Protein AF-A0A431EA91-F1 (afdb_monomer_lite)

Structure (mmCIF, N/CA/C/O backbone):
data_AF-A0A431EA91-F1
#
_entry.id   AF-A0A431EA91-F1
#
loop_
_atom_site.group_PDB
_atom_site.id
_atom_site.type_symbol
_atom_site.label_atom_id
_atom_site.label_alt_id
_atom_site.label_comp_id
_atom_site.label_asym_id
_atom_site.label_entity_id
_atom_site.label_seq_id
_atom_site.pdbx_PDB_ins_code
_atom_site.Cartn_x
_atom_site.Cartn_y
_atom_site.Cartn_z
_atom_site.occupancy
_atom_site.B_iso_or_equiv
_atom_site.auth_seq_id
_atom_site.auth_comp_id
_atom_site.auth_asym_id
_atom_site.auth_atom_id
_atom_site.pdbx_PDB_model_num
ATOM 1 N N . MET A 1 1 ? -5.853 38.788 16.232 1.00 34.47 1 MET A N 1
ATOM 2 C CA . MET A 1 1 ? -6.598 37.551 16.563 1.00 34.47 1 MET A CA 1
ATOM 3 C C . MET A 1 1 ? -7.225 36.983 15.290 1.00 34.47 1 MET A C 1
ATOM 5 O O . MET A 1 1 ? -8.373 37.280 14.998 1.00 34.47 1 MET A O 1
ATOM 9 N N . GLN A 1 2 ? -6.470 36.227 14.485 1.00 29.89 2 GLN A N 1
ATOM 10 C CA . GLN A 1 2 ? -7.055 35.457 13.376 1.00 29.89 2 GLN A CA 1
ATOM 11 C C . GLN A 1 2 ? -7.591 34.135 13.944 1.00 29.89 2 GLN A C 1
ATOM 13 O O . GLN A 1 2 ? -6.918 33.489 14.747 1.00 29.89 2 GLN A O 1
ATOM 18 N N . SER A 1 3 ? -8.847 33.809 13.630 1.00 35.50 3 SER A N 1
ATOM 19 C CA . SER A 1 3 ? -9.628 32.803 14.354 1.00 35.50 3 SER A CA 1
ATOM 20 C C . SER A 1 3 ? -9.043 31.395 14.210 1.00 35.50 3 SER A C 1
ATOM 22 O O . SER A 1 3 ? -8.562 31.004 13.146 1.00 35.50 3 SER A O 1
ATOM 24 N N . LYS A 1 4 ? -9.141 30.593 15.279 1.00 35.84 4 LYS A N 1
ATOM 25 C CA . LYS A 1 4 ? -8.825 29.152 15.283 1.00 35.84 4 LYS A CA 1
ATOM 26 C C . LYS A 1 4 ? -9.475 28.398 14.112 1.00 35.84 4 LYS A C 1
ATOM 28 O O . LYS A 1 4 ? -8.913 27.407 13.678 1.00 35.84 4 LYS A O 1
ATOM 33 N N . ALA A 1 5 ? -10.601 28.884 13.581 1.00 30.56 5 ALA A N 1
ATOM 34 C CA . ALA A 1 5 ? -11.279 28.328 12.411 1.00 30.56 5 ALA A CA 1
ATOM 35 C C . ALA A 1 5 ? -10.537 28.585 11.085 1.00 30.56 5 ALA A C 1
ATOM 37 O O . ALA A 1 5 ? -10.594 27.741 10.197 1.00 30.56 5 ALA A O 1
ATOM 38 N N . LYS A 1 6 ? -9.794 29.695 10.955 1.00 29.52 6 LYS A N 1
ATOM 39 C CA . LYS A 1 6 ? -8.887 29.929 9.818 1.00 29.52 6 LYS A CA 1
ATOM 40 C C . LYS A 1 6 ? -7.657 29.022 9.901 1.00 29.52 6 LYS A C 1
ATOM 42 O O . LYS A 1 6 ? -7.314 28.395 8.913 1.00 29.52 6 LYS A O 1
ATOM 47 N N . LYS A 1 7 ? -7.103 28.840 11.105 1.00 32.97 7 LYS A N 1
ATOM 48 C CA . LYS A 1 7 ? -6.014 27.881 11.367 1.00 32.97 7 LYS A CA 1
ATOM 49 C C . LYS A 1 7 ? -6.458 26.424 11.159 1.00 32.97 7 LYS A C 1
ATOM 51 O O . LYS A 1 7 ? -5.679 25.608 10.693 1.00 32.97 7 LYS A O 1
ATOM 56 N N . LEU A 1 8 ? -7.724 26.102 11.462 1.00 30.52 8 LEU A N 1
ATOM 57 C CA . LEU A 1 8 ? -8.325 24.797 11.162 1.00 30.52 8 LEU A CA 1
ATOM 58 C C . LEU A 1 8 ? -8.616 24.613 9.665 1.00 30.52 8 LEU A C 1
ATOM 60 O O . LEU A 1 8 ? -8.496 23.501 9.177 1.00 30.52 8 LEU A O 1
ATOM 64 N N . ARG A 1 9 ? -8.972 25.680 8.935 1.00 28.25 9 ARG A N 1
ATOM 65 C CA . ARG A 1 9 ? -9.075 25.657 7.466 1.00 28.25 9 ARG A CA 1
ATOM 66 C C . ARG A 1 9 ? -7.707 25.494 6.801 1.00 28.25 9 ARG A C 1
ATOM 68 O O . ARG A 1 9 ? -7.615 24.692 5.888 1.00 28.25 9 ARG A O 1
ATOM 75 N N . GLU A 1 10 ? -6.657 26.128 7.323 1.00 30.25 10 GLU A N 1
ATOM 76 C CA . GLU A 1 10 ? -5.258 25.864 6.941 1.00 30.25 10 GLU A CA 1
ATOM 77 C C . GLU A 1 10 ? -4.858 24.406 7.266 1.00 30.25 10 GLU A C 1
ATOM 79 O O . GLU A 1 10 ? -4.247 23.739 6.442 1.00 30.25 10 GLU A O 1
ATOM 84 N N . LEU A 1 11 ? -5.301 23.841 8.400 1.00 32.91 11 LEU A N 1
ATOM 85 C CA . LEU A 1 11 ? -5.154 22.406 8.730 1.00 32.91 11 LEU A CA 1
ATOM 86 C C . LEU A 1 11 ? -6.006 21.472 7.840 1.00 32.91 11 LEU A C 1
ATOM 88 O O . LEU A 1 11 ? -5.715 20.281 7.744 1.00 32.91 11 LEU A O 1
ATOM 92 N N . CYS A 1 12 ? -7.063 21.979 7.201 1.00 30.39 12 CYS A N 1
ATOM 93 C CA . CYS A 1 12 ? -7.849 21.252 6.200 1.00 30.39 12 CYS A CA 1
ATOM 94 C C . CYS A 1 12 ? -7.259 21.391 4.784 1.00 30.39 12 CYS A C 1
ATOM 96 O O . CYS A 1 12 ? -7.465 20.498 3.964 1.00 30.39 12 CYS A O 1
ATOM 98 N N . GLU A 1 13 ? -6.487 22.450 4.517 1.00 28.39 13 GLU A N 1
ATOM 99 C CA . GLU A 1 13 ? -5.612 22.582 3.344 1.00 28.39 13 GLU A CA 1
ATOM 100 C C . GLU A 1 13 ? -4.331 21.738 3.479 1.00 28.39 13 GLU A C 1
ATOM 102 O O . GLU A 1 13 ? -3.808 21.279 2.471 1.00 28.39 13 GLU A O 1
ATOM 107 N N . GLN A 1 14 ? -3.912 21.375 4.698 1.00 29.25 14 GLN A N 1
ATOM 108 C CA . GLN A 1 14 ? -2.853 20.385 4.999 1.00 29.25 14 GLN A CA 1
ATOM 109 C C . GLN A 1 14 ? -3.233 18.918 4.676 1.00 29.25 14 GLN A C 1
ATOM 111 O O . GLN A 1 14 ? -2.651 17.970 5.197 1.00 29.25 14 GLN A O 1
ATOM 116 N N . ALA A 1 15 ? -4.212 18.717 3.790 1.00 32.91 15 ALA A N 1
ATOM 117 C CA . ALA A 1 15 ? -4.394 17.489 3.009 1.00 32.91 15 ALA A CA 1
ATOM 118 C C . ALA A 1 15 ? -3.899 17.650 1.549 1.00 32.91 15 ALA A C 1
ATOM 120 O O . ALA A 1 15 ? -4.255 16.855 0.662 1.00 32.91 15 ALA A O 1
ATOM 121 N N . LEU A 1 16 ? -3.113 18.701 1.300 1.00 30.09 16 LEU A N 1
ATOM 122 C CA . LEU A 1 16 ? -2.166 18.855 0.205 1.00 30.09 16 LEU A CA 1
ATOM 123 C C . LEU A 1 16 ? -0.771 18.628 0.787 1.00 30.09 16 LEU A C 1
ATOM 125 O O . LEU A 1 16 ? -0.406 19.260 1.774 1.00 30.09 16 LEU A O 1
ATOM 129 N N . ALA A 1 17 ? -0.015 17.727 0.170 1.00 32.75 17 ALA A N 1
ATOM 130 C CA . ALA A 1 17 ? 1.429 17.692 0.316 1.00 32.75 17 ALA A CA 1
ATOM 131 C C . ALA A 1 17 ? 1.968 19.104 0.040 1.00 32.75 17 ALA A C 1
ATOM 133 O O . ALA A 1 17 ? 1.892 19.568 -1.097 1.00 32.75 17 ALA A O 1
ATOM 134 N N . ILE A 1 18 ? 2.424 19.813 1.070 1.00 27.16 18 ILE A N 1
ATOM 135 C CA . ILE A 1 18 ? 3.309 20.967 0.884 1.00 27.16 18 ILE A CA 1
ATOM 136 C C . ILE A 1 18 ? 4.677 20.370 0.514 1.00 27.16 18 ILE A C 1
ATOM 138 O O . ILE A 1 18 ? 4.963 19.250 0.941 1.00 27.16 18 ILE A O 1
ATOM 142 N N . ASP A 1 19 ? 5.489 21.046 -0.304 1.00 32.19 19 ASP A N 1
ATOM 143 C CA . ASP A 1 19 ? 6.868 20.616 -0.599 1.00 32.19 19 ASP A CA 1
ATOM 144 C C . ASP A 1 19 ? 7.570 20.180 0.696 1.00 32.19 19 ASP A C 1
ATOM 146 O O . ASP A 1 19 ? 7.668 20.955 1.653 1.00 32.19 19 ASP A O 1
ATOM 150 N N . GLY A 1 20 ? 7.987 18.909 0.737 1.00 35.94 20 GLY A N 1
ATOM 151 C CA . GLY A 1 20 ? 8.540 18.260 1.929 1.00 35.94 20 GLY A CA 1
ATOM 152 C C . GLY A 1 20 ? 7.571 17.506 2.859 1.00 35.94 20 GLY A C 1
ATOM 153 O O . GLY A 1 20 ? 8.034 17.018 3.882 1.00 35.94 20 GLY A O 1
ATOM 154 N N . ASP A 1 21 ? 6.274 17.365 2.549 1.00 27.84 21 ASP A N 1
ATOM 155 C CA . ASP A 1 21 ? 5.281 16.741 3.454 1.00 27.84 21 ASP A CA 1
ATOM 156 C C . ASP A 1 21 ? 4.366 15.690 2.767 1.00 27.84 21 ASP A C 1
ATOM 158 O O . ASP A 1 21 ? 3.143 15.654 2.920 1.00 27.84 21 ASP A O 1
ATOM 162 N N . CYS A 1 22 ? 4.972 14.760 2.019 1.00 36.91 22 CYS A N 1
ATOM 163 C CA . CYS A 1 22 ? 4.518 13.352 2.002 1.00 36.91 22 CYS A CA 1
ATOM 164 C C . CYS A 1 22 ? 5.557 12.430 2.661 1.00 36.91 22 CYS A C 1
ATOM 166 O O . CYS A 1 22 ? 5.695 11.273 2.265 1.00 36.91 22 CY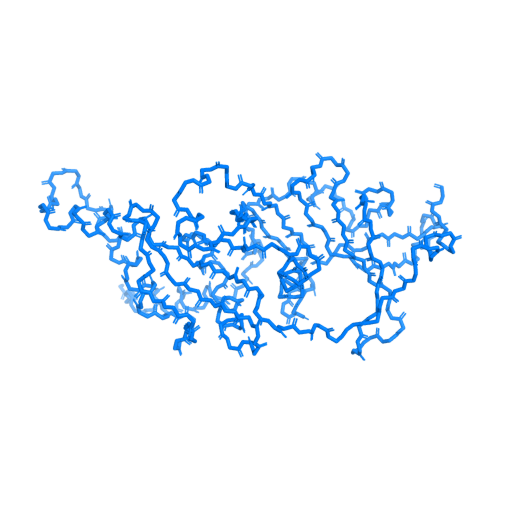S A O 1
ATOM 168 N N . ASP A 1 23 ? 6.285 12.943 3.655 1.00 33.75 23 ASP A N 1
ATOM 169 C CA . ASP A 1 23 ? 7.276 12.194 4.423 1.00 33.75 23 ASP A CA 1
ATOM 170 C C . ASP A 1 23 ? 6.568 11.362 5.505 1.00 33.75 23 ASP A C 1
ATOM 172 O O . ASP A 1 23 ? 6.445 11.768 6.661 1.00 33.75 23 ASP A O 1
ATOM 176 N N . PHE A 1 24 ? 6.118 10.150 5.176 1.00 41.00 24 PHE A N 1
ATOM 177 C CA . PHE A 1 24 ? 5.880 9.153 6.221 1.00 41.00 24 PHE A CA 1
ATOM 178 C C . PHE A 1 24 ? 7.233 8.531 6.564 1.00 41.00 24 PHE A C 1
ATOM 180 O O . PHE A 1 24 ? 7.564 7.466 6.061 1.00 41.00 24 PHE A O 1
ATOM 187 N N . GLY A 1 25 ? 8.035 9.223 7.374 1.00 34.66 25 GLY A N 1
ATOM 188 C CA . GLY A 1 25 ? 9.418 8.835 7.651 1.00 34.66 25 GLY A CA 1
ATOM 189 C C . GLY A 1 25 ? 10.299 8.922 6.399 1.00 34.66 25 GLY A C 1
ATOM 190 O O . GLY A 1 25 ? 9.999 8.356 5.355 1.00 34.66 25 GLY A O 1
ATOM 191 N N . LYS A 1 26 ? 11.436 9.614 6.489 1.00 37.75 26 LYS A N 1
ATOM 192 C CA . LYS A 1 26 ? 12.403 9.603 5.388 1.00 37.75 26 LYS A CA 1
ATOM 193 C C . LYS A 1 26 ? 12.835 8.166 5.130 1.00 37.75 26 LYS A C 1
ATOM 195 O O . LYS A 1 26 ? 13.522 7.573 5.967 1.00 37.75 26 LYS A O 1
ATOM 200 N N . SER A 1 27 ? 12.504 7.626 3.960 1.00 46.28 27 SER A N 1
ATOM 201 C CA . SER A 1 27 ? 13.259 6.500 3.428 1.00 46.28 27 SER A CA 1
ATOM 202 C C . SER A 1 27 ? 14.636 7.061 3.106 1.00 46.28 27 SER A C 1
ATOM 204 O O . SER A 1 27 ? 14.849 7.627 2.042 1.00 46.28 27 SER A O 1
ATOM 206 N N . SER A 1 28 ? 15.574 6.968 4.054 1.00 41.84 28 SER A N 1
ATOM 207 C CA . SER A 1 28 ? 16.912 7.588 3.982 1.00 41.84 28 SER A CA 1
ATOM 208 C C . SER A 1 28 ? 17.692 7.253 2.707 1.00 41.84 28 SER A C 1
ATOM 210 O O . SER A 1 28 ? 18.661 7.925 2.364 1.00 41.84 28 SER A O 1
ATOM 212 N N . TYR A 1 29 ? 17.262 6.218 1.991 1.00 49.19 29 TYR A N 1
ATOM 213 C CA . TYR A 1 29 ? 17.795 5.827 0.706 1.00 49.19 29 TYR A CA 1
ATOM 214 C C . TYR A 1 29 ? 17.214 6.614 -0.485 1.00 49.19 29 TYR A C 1
ATOM 216 O O . TYR A 1 29 ? 17.898 6.762 -1.487 1.00 49.19 29 TYR A O 1
ATOM 224 N N . ILE A 1 30 ? 16.005 7.163 -0.440 1.00 46.91 30 ILE A N 1
ATOM 225 C CA . ILE A 1 30 ? 15.427 7.908 -1.576 1.00 46.91 30 ILE A CA 1
ATOM 226 C C . ILE A 1 30 ? 16.079 9.296 -1.716 1.00 46.91 30 ILE A C 1
ATOM 228 O O . ILE A 1 30 ? 16.228 9.812 -2.817 1.00 46.91 30 ILE A O 1
ATOM 232 N N . THR A 1 31 ? 16.599 9.854 -0.622 1.00 41.25 31 THR A N 1
ATOM 233 C CA . THR A 1 31 ? 17.024 11.259 -0.531 1.00 41.25 31 THR A CA 1
ATOM 234 C C . THR A 1 31 ? 18.445 11.584 -1.025 1.00 41.25 31 THR A C 1
ATOM 236 O O . THR A 1 31 ? 18.882 12.719 -0.858 1.00 41.25 31 THR A O 1
ATOM 239 N N . SER A 1 32 ? 19.220 10.636 -1.572 1.00 39.66 32 SER A N 1
ATOM 240 C CA . SER A 1 32 ? 20.677 10.821 -1.768 1.00 39.66 32 SER A CA 1
ATOM 241 C C . SER A 1 32 ? 21.177 10.942 -3.218 1.00 39.66 32 SER A C 1
ATOM 243 O O . SER A 1 32 ? 22.366 10.741 -3.458 1.00 39.66 32 SER A O 1
ATOM 245 N N . GLY A 1 33 ? 20.328 11.257 -4.198 1.00 47.72 33 GLY A N 1
ATOM 246 C CA . GLY A 1 33 ? 20.755 11.458 -5.590 1.00 47.72 33 GLY A CA 1
ATOM 247 C C . GLY A 1 33 ? 19.593 11.406 -6.577 1.00 47.72 33 GLY A C 1
ATOM 248 O O . GLY A 1 33 ? 18.461 11.189 -6.157 1.00 47.72 33 GLY A O 1
ATOM 249 N N . ILE A 1 34 ? 19.880 11.611 -7.873 1.00 51.50 34 ILE A N 1
ATOM 250 C CA . ILE A 1 34 ? 18.933 11.443 -8.996 1.00 51.50 34 ILE A CA 1
ATOM 251 C C . ILE A 1 34 ? 18.027 10.243 -8.696 1.00 51.50 34 ILE A C 1
ATOM 253 O O . ILE A 1 34 ? 18.553 9.191 -8.327 1.00 51.50 34 ILE A O 1
ATOM 257 N N . ASN A 1 35 ? 16.702 10.390 -8.842 1.00 60.31 35 ASN A N 1
ATOM 258 C CA . ASN A 1 35 ? 15.695 9.394 -8.441 1.00 60.31 35 ASN A CA 1
ATOM 259 C C . ASN A 1 35 ? 15.652 8.143 -9.354 1.00 60.31 35 ASN A C 1
ATOM 261 O O . ASN A 1 35 ? 14.607 7.648 -9.775 1.00 60.31 35 ASN A O 1
ATOM 265 N N . ARG A 1 36 ? 16.845 7.673 -9.718 1.00 64.50 36 ARG A N 1
ATOM 266 C CA . ARG A 1 36 ? 17.199 6.597 -10.627 1.00 64.50 36 ARG A CA 1
ATOM 267 C C . ARG A 1 36 ? 18.105 5.649 -9.876 1.00 64.50 36 ARG A C 1
ATOM 269 O O . ARG A 1 36 ? 19.237 5.984 -9.528 1.00 64.50 36 ARG A O 1
ATOM 276 N N . ARG A 1 37 ? 17.636 4.426 -9.674 1.00 69.44 37 ARG A N 1
ATOM 277 C CA . ARG A 1 37 ? 18.466 3.348 -9.137 1.00 69.44 37 ARG A CA 1
ATOM 278 C C . ARG A 1 37 ? 18.722 2.306 -10.214 1.00 69.44 37 ARG A C 1
ATOM 280 O O . ARG A 1 37 ? 17.953 2.156 -11.161 1.00 69.44 37 ARG A O 1
ATOM 287 N N . GLY A 1 38 ? 19.836 1.585 -10.101 1.00 71.88 38 GLY A N 1
ATOM 288 C CA . GLY A 1 38 ? 20.028 0.383 -10.914 1.00 71.88 38 GLY A CA 1
ATOM 289 C C . GLY A 1 38 ? 18.918 -0.618 -10.595 1.00 71.88 38 GLY A C 1
ATOM 290 O O . GLY A 1 38 ? 18.571 -0.773 -9.424 1.00 71.88 38 GLY A O 1
ATOM 291 N N . VAL A 1 39 ? 18.372 -1.303 -11.599 1.00 79.31 39 VAL A N 1
ATOM 292 C CA . VAL A 1 39 ? 17.303 -2.302 -11.390 1.00 79.31 39 VAL A CA 1
ATOM 293 C C . VAL A 1 39 ? 17.739 -3.383 -10.389 1.00 79.31 39 VAL A C 1
ATOM 295 O O . VAL A 1 39 ? 16.948 -3.807 -9.557 1.00 79.31 39 VAL A O 1
ATOM 298 N N . LEU A 1 40 ? 19.036 -3.715 -10.357 1.00 80.38 40 LEU A N 1
ATOM 299 C CA . LEU A 1 40 ? 19.669 -4.631 -9.392 1.00 80.38 40 LEU A CA 1
ATOM 300 C C . LEU A 1 40 ? 19.564 -4.198 -7.912 1.00 80.38 40 LEU A C 1
ATOM 302 O O . LEU A 1 40 ? 19.889 -4.965 -7.005 1.00 80.38 40 LEU A O 1
ATOM 306 N N . SER A 1 41 ? 19.123 -2.968 -7.640 1.00 77.94 41 SER A N 1
ATOM 307 C CA . SER A 1 41 ? 18.826 -2.509 -6.278 1.00 77.94 41 SER A CA 1
ATOM 308 C C . SER A 1 41 ? 17.462 -2.979 -5.757 1.00 77.94 41 SER A C 1
ATOM 310 O O . SER A 1 41 ? 17.144 -2.740 -4.590 1.00 77.94 41 SER A O 1
ATOM 312 N N . ILE A 1 42 ? 16.679 -3.659 -6.599 1.00 84.31 42 ILE A N 1
ATOM 313 C CA . ILE A 1 42 ? 15.367 -4.218 -6.284 1.00 84.31 42 ILE A CA 1
ATOM 314 C C . ILE A 1 42 ? 15.447 -5.749 -6.408 1.00 84.31 42 ILE A C 1
ATOM 316 O O . ILE A 1 42 ? 15.861 -6.285 -7.434 1.00 84.31 42 ILE A O 1
ATOM 320 N N . LYS A 1 43 ? 15.059 -6.460 -5.349 1.00 87.75 43 LYS A N 1
ATOM 321 C CA . LYS A 1 43 ? 14.926 -7.924 -5.288 1.00 87.75 43 LYS A CA 1
ATOM 322 C C . LYS A 1 43 ? 13.491 -8.351 -5.597 1.00 87.75 43 LYS A C 1
ATOM 324 O O . LYS A 1 43 ? 12.558 -7.577 -5.395 1.00 87.75 43 LYS A O 1
ATOM 329 N N . ASN A 1 44 ? 13.316 -9.614 -5.997 1.00 90.69 44 ASN A N 1
ATOM 330 C CA . ASN A 1 44 ? 12.001 -10.239 -6.228 1.00 90.69 44 ASN A CA 1
ATOM 331 C C . ASN A 1 44 ? 11.093 -9.383 -7.124 1.00 90.69 44 ASN A C 1
ATOM 333 O O . ASN A 1 44 ? 9.913 -9.178 -6.831 1.00 90.69 44 ASN A O 1
ATOM 337 N N . ILE A 1 45 ? 11.692 -8.810 -8.166 1.00 91.44 45 ILE A N 1
ATOM 338 C CA . ILE A 1 45 ? 11.039 -7.837 -9.026 1.00 91.44 45 ILE A CA 1
ATOM 339 C C . ILE A 1 45 ? 9.953 -8.516 -9.862 1.00 91.44 45 ILE A C 1
ATOM 341 O O . ILE A 1 45 ? 10.198 -9.522 -10.522 1.00 91.44 45 ILE A O 1
ATOM 345 N N . LYS A 1 46 ? 8.751 -7.946 -9.839 1.00 94.94 46 LYS A N 1
ATOM 346 C CA . LYS A 1 46 ? 7.655 -8.288 -10.745 1.00 94.94 46 LYS A CA 1
ATOM 347 C C . LYS A 1 46 ? 7.465 -7.136 -11.714 1.00 94.94 46 LYS A C 1
ATOM 349 O O . LYS A 1 46 ? 7.191 -6.017 -11.277 1.00 94.94 46 LYS A O 1
ATOM 354 N N . PHE A 1 47 ? 7.586 -7.413 -13.006 1.00 96.12 47 PHE A N 1
ATOM 355 C CA . PHE A 1 47 ? 7.365 -6.425 -14.056 1.00 96.12 47 PHE A CA 1
ATOM 356 C C . PHE A 1 47 ? 5.929 -6.484 -14.567 1.00 96.12 47 PHE A C 1
ATOM 358 O O . PHE A 1 47 ? 5.331 -7.557 -14.650 1.00 96.12 47 PHE A O 1
ATOM 365 N N . PHE A 1 48 ? 5.367 -5.333 -14.916 1.00 96.31 48 PHE A N 1
ATOM 366 C CA . PHE A 1 48 ? 3.997 -5.245 -15.405 1.00 96.31 48 PHE A CA 1
ATOM 367 C C . PHE A 1 48 ? 3.761 -3.989 -16.245 1.00 96.31 48 PHE A C 1
ATOM 369 O O . PHE A 1 48 ? 4.552 -3.044 -16.225 1.00 96.31 48 PHE A O 1
ATOM 376 N N . LYS A 1 49 ? 2.639 -3.977 -16.961 1.00 94.94 49 LYS A N 1
ATOM 377 C CA . LYS A 1 49 ? 2.120 -2.827 -17.702 1.00 94.94 49 LYS A CA 1
ATOM 378 C C . LYS A 1 49 ? 0.832 -2.313 -17.080 1.00 94.94 49 LYS A C 1
ATOM 380 O O . LYS A 1 49 ? 0.005 -3.081 -16.575 1.00 94.94 49 LYS A O 1
ATOM 385 N N . LEU A 1 50 ? 0.652 -0.996 -17.140 1.00 89.56 50 LEU A N 1
ATOM 386 C CA . LEU A 1 50 ? -0.577 -0.340 -16.712 1.00 89.56 50 LEU A CA 1
ATOM 387 C C . LEU A 1 50 ? -1.512 -0.144 -17.914 1.00 89.56 50 LEU A C 1
ATOM 389 O O . LEU A 1 50 ? -1.062 0.351 -18.940 1.00 89.56 50 LEU A O 1
ATOM 393 N N . PRO A 1 51 ? -2.830 -0.395 -17.795 1.00 87.69 51 PRO A N 1
ATOM 394 C CA . PRO A 1 51 ? -3.764 -0.170 -18.906 1.00 87.69 51 PRO A CA 1
ATOM 395 C C . PRO A 1 51 ? -3.786 1.272 -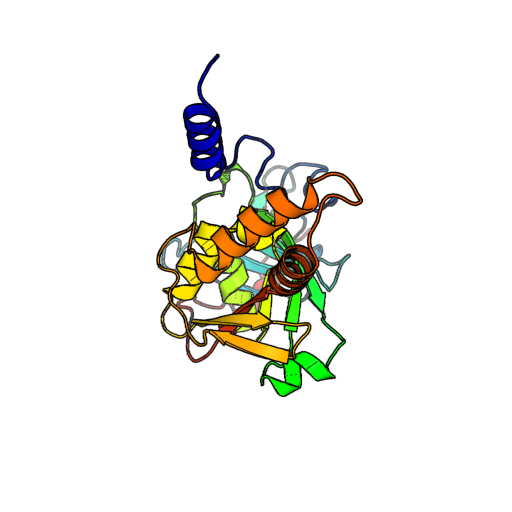19.429 1.00 87.69 51 PRO A C 1
ATOM 397 O O . PRO A 1 51 ? -4.077 1.507 -20.596 1.00 87.69 51 PRO A O 1
ATOM 400 N N . ARG A 1 52 ? -3.498 2.243 -18.553 1.00 85.81 52 ARG A N 1
ATOM 401 C CA . ARG A 1 52 ? -3.433 3.672 -18.897 1.00 85.81 52 ARG A CA 1
ATOM 402 C C . ARG A 1 52 ? -2.121 4.095 -19.565 1.00 85.81 52 ARG A C 1
ATOM 404 O O . ARG A 1 52 ? -2.047 5.214 -20.052 1.00 85.81 52 ARG A O 1
ATOM 411 N N . ASP A 1 53 ? -1.101 3.244 -19.512 1.00 89.44 53 ASP A N 1
ATOM 412 C CA . ASP A 1 53 ? 0.229 3.475 -20.081 1.00 89.44 53 ASP A CA 1
ATOM 413 C C . ASP A 1 53 ? 0.779 2.135 -20.612 1.00 89.44 53 ASP A C 1
ATOM 415 O O . ASP A 1 53 ? 1.579 1.483 -19.933 1.00 89.44 53 ASP A O 1
ATOM 419 N N . PRO A 1 54 ? 0.286 1.667 -21.776 1.00 85.56 54 PRO A N 1
ATOM 420 C CA . PRO A 1 54 ? 0.608 0.342 -22.314 1.00 85.56 54 PRO A CA 1
ATOM 421 C C . PRO A 1 54 ? 2.057 0.219 -22.810 1.00 85.56 54 PRO A C 1
ATOM 423 O O . PRO A 1 54 ? 2.570 -0.897 -22.948 1.00 85.56 54 PRO A O 1
ATOM 426 N N . ASP A 1 55 ? 2.714 1.348 -23.072 1.00 91.19 55 ASP A N 1
ATOM 427 C CA . ASP A 1 55 ? 4.116 1.403 -23.487 1.00 91.19 55 ASP A CA 1
ATOM 428 C C . ASP A 1 55 ? 5.060 1.485 -22.279 1.00 91.19 55 ASP A C 1
ATOM 430 O O . ASP A 1 55 ? 6.207 1.044 -22.351 1.00 91.19 55 ASP A O 1
ATOM 434 N N . GLY A 1 56 ? 4.568 1.988 -21.144 1.00 93.94 56 GLY A N 1
ATOM 435 C CA . GLY A 1 56 ? 5.303 2.015 -19.890 1.00 93.94 56 GLY A CA 1
ATOM 436 C C . GLY A 1 56 ? 5.527 0.627 -19.296 1.00 93.94 56 GLY A C 1
ATOM 437 O O . GLY A 1 56 ? 4.602 -0.171 -19.127 1.00 93.94 56 GLY A O 1
ATOM 438 N N . VAL A 1 57 ? 6.772 0.371 -18.900 1.00 96.56 57 VAL A N 1
ATOM 439 C CA . VAL A 1 57 ? 7.144 -0.801 -18.107 1.00 96.56 57 VAL A CA 1
ATOM 440 C C . VAL A 1 57 ? 7.286 -0.379 -16.655 1.00 96.56 57 VAL A C 1
ATOM 442 O O . VAL A 1 57 ? 8.050 0.526 -16.326 1.00 96.56 57 VAL A O 1
ATOM 445 N N . TYR A 1 58 ? 6.561 -1.059 -15.781 1.00 95.62 58 TYR A N 1
ATOM 446 C CA . TYR A 1 58 ? 6.555 -0.815 -14.348 1.00 95.62 58 TYR A CA 1
ATOM 447 C C . TYR A 1 58 ? 7.080 -2.035 -13.609 1.00 95.62 58 TYR A C 1
ATOM 449 O O . TYR A 1 58 ? 7.103 -3.150 -14.135 1.00 95.62 58 TYR A O 1
ATOM 457 N N . ALA A 1 59 ? 7.514 -1.815 -12.378 1.00 94.81 59 ALA A N 1
ATOM 458 C CA . ALA A 1 59 ? 8.059 -2.849 -11.529 1.00 94.81 59 ALA A CA 1
ATOM 459 C C . ALA A 1 59 ? 7.657 -2.639 -10.073 1.00 94.81 59 ALA A C 1
ATOM 461 O O . ALA A 1 59 ? 7.614 -1.508 -9.593 1.00 94.81 59 ALA A O 1
ATOM 462 N N . ILE A 1 60 ? 7.422 -3.737 -9.360 1.00 94.62 60 ILE A N 1
ATOM 463 C CA . ILE A 1 60 ? 7.361 -3.757 -7.898 1.00 94.62 60 ILE A CA 1
ATOM 464 C C . ILE A 1 60 ? 8.347 -4.791 -7.360 1.00 94.62 60 ILE A C 1
ATOM 466 O O . ILE A 1 60 ? 8.504 -5.857 -7.951 1.00 94.62 60 ILE A O 1
ATOM 470 N N . GLY A 1 61 ? 9.012 -4.505 -6.247 1.00 92.50 61 GLY A N 1
ATOM 471 C CA . GLY A 1 61 ? 9.868 -5.484 -5.581 1.00 92.50 61 GLY A CA 1
ATOM 472 C C . GLY A 1 61 ? 10.408 -4.991 -4.247 1.00 92.50 61 GLY A C 1
ATOM 473 O O . GLY A 1 61 ? 10.118 -3.871 -3.827 1.00 92.50 61 GLY A O 1
ATOM 474 N N . ASN A 1 62 ? 11.191 -5.834 -3.579 1.00 89.31 62 ASN A N 1
ATOM 475 C CA . ASN A 1 62 ? 11.812 -5.507 -2.299 1.00 89.31 62 ASN A CA 1
ATOM 476 C C . ASN A 1 62 ? 13.062 -4.654 -2.507 1.00 89.31 62 ASN A C 1
ATOM 478 O O . ASN A 1 62 ? 13.832 -4.880 -3.440 1.00 89.31 62 ASN A O 1
ATOM 482 N N . TYR A 1 63 ? 13.334 -3.721 -1.607 1.00 82.75 63 TYR A N 1
ATOM 483 C CA . TYR A 1 63 ? 14.601 -3.004 -1.622 1.00 82.75 63 TYR A CA 1
ATOM 484 C C . TYR A 1 63 ? 15.743 -3.932 -1.190 1.00 82.75 63 TYR A C 1
ATOM 486 O O . TYR A 1 63 ? 15.666 -4.585 -0.154 1.00 82.75 63 TYR A O 1
ATOM 494 N N . ASN A 1 64 ? 16.841 -3.988 -1.950 1.00 77.81 64 ASN A N 1
ATOM 495 C CA . ASN A 1 64 ? 17.901 -4.981 -1.724 1.00 77.81 64 ASN A CA 1
ATOM 496 C C . ASN A 1 64 ? 18.559 -4.877 -0.326 1.00 77.81 64 ASN A C 1
ATOM 498 O O . ASN A 1 64 ? 19.025 -5.879 0.218 1.00 77.81 64 ASN A O 1
ATOM 502 N N . TRP A 1 65 ? 18.536 -3.691 0.286 1.00 71.12 65 TRP A N 1
ATOM 503 C CA . TRP A 1 65 ? 19.100 -3.436 1.617 1.00 71.12 65 TRP A CA 1
ATOM 504 C C . TRP A 1 65 ? 18.062 -3.407 2.749 1.00 71.12 65 TRP A C 1
ATOM 506 O O . TRP A 1 65 ? 18.427 -3.157 3.896 1.00 71.12 65 TRP A O 1
ATOM 516 N N . ASN A 1 66 ? 16.781 -3.632 2.446 1.00 74.56 66 ASN A N 1
ATOM 517 C CA . ASN A 1 66 ? 15.718 -3.742 3.440 1.00 74.56 66 ASN A CA 1
ATOM 518 C C . ASN A 1 66 ? 14.583 -4.614 2.887 1.00 74.56 66 ASN A C 1
ATOM 520 O O . ASN A 1 66 ? 13.750 -4.137 2.117 1.00 74.56 66 ASN A O 1
ATOM 524 N N . ASP A 1 67 ? 14.542 -5.881 3.301 1.00 79.50 67 ASP A N 1
ATOM 525 C CA . ASP A 1 67 ? 13.551 -6.844 2.807 1.00 79.50 67 ASP A CA 1
ATOM 526 C C . ASP A 1 67 ? 12.112 -6.492 3.243 1.00 79.50 67 ASP A C 1
ATOM 528 O O . ASP A 1 67 ? 11.152 -6.912 2.597 1.00 79.50 67 ASP A O 1
ATOM 532 N N . ASP A 1 68 ? 11.949 -5.660 4.278 1.00 82.50 68 ASP A N 1
ATOM 533 C CA . ASP A 1 68 ? 10.652 -5.135 4.714 1.00 82.50 68 ASP A CA 1
ATOM 534 C C . ASP A 1 68 ? 10.247 -3.843 3.972 1.00 82.50 68 ASP A C 1
ATOM 536 O O . ASP A 1 68 ? 9.208 -3.253 4.270 1.00 82.50 68 ASP A O 1
ATOM 540 N N . ALA A 1 69 ? 11.039 -3.384 2.998 1.00 83.88 69 ALA A N 1
ATOM 541 C CA . ALA A 1 69 ? 10.706 -2.245 2.153 1.00 83.88 69 ALA A CA 1
ATOM 542 C C . ALA A 1 69 ? 10.366 -2.685 0.727 1.00 83.88 69 ALA A C 1
ATOM 544 O O . ALA A 1 69 ? 11.084 -3.478 0.120 1.00 83.88 69 ALA A O 1
ATOM 545 N N . TYR A 1 70 ? 9.294 -2.120 0.179 1.00 90.00 70 TYR A N 1
ATOM 546 C CA . TYR A 1 70 ? 8.834 -2.345 -1.185 1.00 90.00 70 TYR A CA 1
ATOM 547 C C . TYR A 1 70 ? 8.942 -1.066 -1.993 1.00 90.00 70 TYR A C 1
ATOM 549 O O . TYR A 1 70 ? 8.658 0.016 -1.487 1.00 90.00 70 TYR A O 1
ATOM 557 N N . ILE A 1 71 ? 9.327 -1.210 -3.256 1.00 88.00 71 ILE A N 1
ATOM 558 C CA . ILE A 1 71 ? 9.477 -0.124 -4.215 1.00 88.00 71 ILE A CA 1
ATOM 559 C C . ILE A 1 71 ? 8.602 -0.421 -5.420 1.00 88.00 71 ILE A C 1
ATOM 561 O O . ILE A 1 71 ? 8.699 -1.495 -6.006 1.00 88.00 71 ILE A O 1
ATOM 565 N N . LEU A 1 72 ? 7.798 0.565 -5.795 1.00 91.62 72 LEU A N 1
ATOM 566 C CA . LEU A 1 72 ? 7.131 0.702 -7.075 1.00 91.62 72 LEU A CA 1
ATOM 567 C C . LEU A 1 72 ? 7.957 1.651 -7.949 1.00 91.62 72 LEU A C 1
ATOM 569 O O . LEU A 1 72 ? 8.260 2.778 -7.549 1.00 91.62 72 LEU A O 1
ATOM 573 N N . ALA A 1 73 ? 8.309 1.193 -9.143 1.00 92.38 73 ALA A N 1
ATOM 574 C CA . ALA A 1 73 ? 9.161 1.912 -10.074 1.00 92.38 73 ALA A CA 1
ATOM 575 C C . ALA A 1 73 ? 8.634 1.839 -11.512 1.00 92.38 73 ALA A C 1
ATOM 577 O O . ALA A 1 73 ? 7.895 0.922 -11.873 1.00 92.38 73 ALA A O 1
ATOM 578 N N . ARG A 1 74 ? 9.065 2.789 -12.339 1.00 93.50 74 ARG A N 1
ATOM 579 C CA . ARG A 1 74 ? 9.006 2.728 -13.802 1.00 93.50 74 ARG A CA 1
ATOM 580 C C . ARG A 1 74 ? 10.390 2.381 -14.336 1.00 93.50 74 ARG A C 1
ATOM 582 O O . ARG A 1 74 ? 11.391 2.836 -13.790 1.00 93.50 74 ARG A O 1
ATOM 589 N N . ILE A 1 75 ? 10.465 1.558 -15.369 1.00 93.50 75 ILE A N 1
ATOM 590 C CA . ILE A 1 75 ? 11.727 1.206 -16.016 1.00 93.50 75 ILE A CA 1
ATOM 591 C C . ILE A 1 75 ? 11.935 2.143 -17.197 1.00 93.50 75 ILE A C 1
ATOM 593 O O . ILE A 1 75 ? 11.100 2.200 -18.097 1.00 93.50 75 ILE A O 1
ATOM 597 N N . GLU A 1 76 ? 13.044 2.876 -17.181 1.00 91.81 76 GLU A N 1
ATOM 598 C CA . GLU A 1 76 ? 13.395 3.826 -18.235 1.00 91.81 76 GLU A CA 1
ATOM 599 C C . GLU A 1 76 ? 14.868 3.704 -18.621 1.00 91.81 76 GLU A C 1
ATOM 601 O O . GLU A 1 76 ? 15.739 3.470 -17.779 1.00 91.81 76 GLU A O 1
ATOM 606 N N . TRP A 1 77 ? 15.155 3.918 -19.903 1.00 89.75 77 TRP A N 1
ATOM 607 C CA . TRP A 1 77 ? 16.520 4.016 -20.397 1.00 89.75 77 TRP A CA 1
ATOM 608 C C . TRP A 1 77 ? 17.154 5.339 -19.955 1.00 89.75 77 TRP A C 1
ATOM 610 O O . TRP A 1 77 ? 16.626 6.420 -20.219 1.00 89.75 77 TRP A O 1
ATOM 620 N N . CYS A 1 78 ? 18.313 5.265 -19.302 1.00 86.12 78 CYS A N 1
ATOM 621 C CA . CYS A 1 78 ? 19.096 6.440 -18.941 1.00 86.12 78 CYS A CA 1
ATOM 622 C C . CYS A 1 78 ? 20.212 6.659 -19.967 1.00 86.12 78 CYS A C 1
ATOM 624 O O . CYS A 1 78 ? 21.161 5.877 -20.030 1.00 86.12 78 CYS A O 1
ATOM 626 N N . GLU A 1 79 ? 20.125 7.747 -20.737 1.00 87.50 79 GLU A N 1
ATOM 627 C CA . GLU A 1 79 ? 21.129 8.091 -21.754 1.00 87.50 79 GLU A CA 1
ATOM 628 C C . GLU A 1 79 ? 22.519 8.366 -21.174 1.00 87.50 79 GLU A C 1
ATOM 630 O O . GLU A 1 79 ? 23.519 8.012 -21.796 1.00 87.50 79 GLU A O 1
ATOM 635 N N . GLU A 1 80 ? 22.589 8.965 -19.985 1.00 84.81 80 GLU A N 1
ATOM 636 C CA . GLU A 1 80 ? 23.854 9.278 -19.310 1.00 84.81 80 GLU A CA 1
ATOM 637 C C . GLU A 1 80 ? 24.582 8.005 -18.867 1.00 84.81 80 GLU A C 1
ATOM 639 O O . GLU A 1 80 ? 25.791 7.882 -19.039 1.00 84.81 80 GLU A O 1
ATOM 644 N N . ASP A 1 81 ? 23.833 7.032 -18.343 1.00 81.25 81 ASP A N 1
ATOM 645 C CA . ASP A 1 81 ? 24.397 5.781 -17.835 1.00 81.25 81 ASP A CA 1
ATOM 646 C C . ASP A 1 81 ? 24.465 4.664 -18.886 1.00 81.25 81 ASP A C 1
ATOM 648 O O . ASP A 1 81 ? 25.034 3.608 -18.611 1.00 81.25 81 ASP A O 1
ATOM 652 N N . LYS A 1 82 ? 23.829 4.859 -20.048 1.00 88.69 82 LYS A N 1
ATOM 653 C CA . LYS A 1 82 ? 23.653 3.850 -21.105 1.00 88.69 82 LYS A CA 1
ATOM 654 C C . LYS A 1 82 ? 23.124 2.508 -20.575 1.00 88.69 82 LYS A C 1
ATOM 656 O O . LYS A 1 82 ? 23.590 1.442 -20.980 1.00 88.69 82 LYS A O 1
ATOM 661 N N . ARG A 1 83 ? 22.137 2.562 -19.676 1.00 88.88 83 ARG A N 1
ATOM 662 C CA . ARG A 1 83 ? 21.477 1.385 -19.082 1.00 88.88 83 ARG A CA 1
ATOM 663 C C . ARG A 1 83 ? 20.046 1.673 -18.655 1.00 88.88 83 ARG A C 1
ATOM 665 O O . ARG A 1 83 ? 19.677 2.827 -18.431 1.00 88.88 83 ARG A O 1
ATOM 672 N N . ASP A 1 84 ? 19.277 0.607 -18.472 1.00 90.19 84 ASP A N 1
ATOM 673 C CA . ASP A 1 84 ? 17.938 0.679 -17.896 1.00 90.19 84 ASP A CA 1
ATOM 674 C C . ASP A 1 84 ? 18.010 0.971 -16.391 1.00 90.19 84 ASP A C 1
ATOM 676 O O . ASP A 1 84 ? 18.778 0.369 -15.628 1.00 90.19 84 ASP A O 1
ATOM 680 N N . ARG A 1 85 ? 17.199 1.932 -15.953 1.00 86.75 85 ARG A N 1
ATOM 681 C CA . ARG A 1 85 ? 17.100 2.398 -14.571 1.00 86.75 85 ARG A CA 1
ATOM 682 C C . ARG A 1 85 ? 15.684 2.207 -14.051 1.00 86.75 85 ARG A C 1
ATOM 684 O O . ARG A 1 85 ? 14.709 2.359 -14.778 1.00 86.75 85 ARG A O 1
ATOM 691 N N . ALA A 1 86 ? 15.592 1.918 -12.759 1.00 87.56 86 ALA A N 1
ATOM 692 C CA . ALA A 1 86 ? 14.348 2.005 -12.018 1.00 87.56 86 ALA A CA 1
ATOM 693 C C . ALA A 1 86 ? 14.156 3.460 -11.566 1.00 87.56 86 ALA A C 1
ATOM 695 O O . ALA A 1 86 ? 14.853 3.930 -10.659 1.00 87.56 86 ALA A O 1
ATOM 696 N N . MET A 1 87 ? 13.236 4.156 -12.229 1.00 87.31 87 MET A N 1
ATOM 697 C CA . MET A 1 87 ? 12.669 5.429 -11.795 1.00 87.31 87 MET A CA 1
ATOM 698 C C . MET A 1 87 ? 11.725 5.154 -10.641 1.00 87.31 87 MET A C 1
ATOM 700 O O . MET A 1 87 ? 10.705 4.485 -10.803 1.00 87.31 87 MET A O 1
ATOM 704 N N . TYR A 1 88 ? 12.073 5.629 -9.461 1.00 81.75 88 TYR A N 1
ATOM 705 C CA . TYR A 1 88 ? 11.236 5.436 -8.293 1.00 81.75 88 TYR A CA 1
ATOM 706 C C . TYR A 1 88 ? 9.922 6.223 -8.418 1.00 81.75 88 TYR A C 1
ATOM 708 O O . TYR A 1 88 ? 9.938 7.408 -8.731 1.00 81.75 88 TYR A O 1
ATOM 716 N N . LEU A 1 89 ? 8.794 5.564 -8.139 1.00 86.44 89 LEU A N 1
ATOM 717 C CA . LEU A 1 89 ? 7.471 6.195 -8.112 1.00 86.44 89 LEU A CA 1
ATOM 718 C C . LEU A 1 89 ? 6.932 6.269 -6.682 1.00 86.44 89 LEU A C 1
ATOM 720 O O . LEU A 1 89 ? 6.440 7.306 -6.245 1.00 86.44 89 LEU A O 1
ATOM 724 N N . SER A 1 90 ? 6.996 5.157 -5.944 1.00 84.81 90 SER A N 1
ATOM 725 C CA . SER A 1 90 ? 6.537 5.076 -4.555 1.00 84.81 90 SER A CA 1
ATOM 726 C C . SER A 1 90 ? 7.222 3.933 -3.804 1.00 84.81 90 SER A C 1
ATOM 728 O O . SER A 1 90 ? 7.556 2.914 -4.397 1.00 84.81 90 SER A O 1
ATOM 730 N N . ALA A 1 91 ? 7.438 4.082 -2.502 1.00 83.81 91 ALA A N 1
ATOM 731 C CA . ALA A 1 91 ? 8.002 3.074 -1.611 1.00 83.81 91 ALA A CA 1
ATOM 732 C C . ALA A 1 91 ? 7.168 2.988 -0.360 1.00 83.81 91 ALA A C 1
ATOM 734 O O . ALA A 1 91 ? 6.495 3.935 0.034 1.00 83.81 91 ALA A O 1
ATOM 735 N N . ILE A 1 92 ? 7.280 1.847 0.295 1.00 83.06 92 ILE A N 1
ATOM 736 C CA . ILE A 1 92 ? 6.678 1.600 1.587 1.00 83.06 92 ILE A CA 1
ATOM 737 C C . ILE A 1 92 ? 7.607 0.718 2.400 1.00 83.06 92 ILE A C 1
ATOM 739 O O . ILE A 1 92 ? 8.032 -0.341 1.949 1.00 83.06 92 ILE A O 1
ATOM 743 N N . GLN A 1 93 ? 7.932 1.169 3.602 1.00 82.06 93 GLN A N 1
ATOM 744 C CA . GLN A 1 93 ? 8.565 0.363 4.624 1.00 82.06 93 GLN A CA 1
ATOM 745 C C . GLN A 1 93 ? 7.483 -0.215 5.524 1.00 82.06 93 GLN A C 1
ATOM 747 O O . GLN A 1 93 ? 6.614 0.500 6.027 1.00 82.06 93 GLN A O 1
ATOM 752 N N . LEU A 1 94 ? 7.564 -1.515 5.741 1.00 85.38 94 LEU A N 1
ATOM 753 C CA . LEU A 1 94 ? 6.644 -2.276 6.555 1.00 85.38 94 LEU A CA 1
ATOM 754 C C . LEU A 1 94 ? 7.358 -2.827 7.787 1.00 85.38 94 LEU A C 1
ATOM 756 O O . LEU A 1 94 ? 8.580 -2.870 7.876 1.00 85.38 94 LEU A O 1
ATOM 760 N N . GLU A 1 95 ? 6.569 -3.269 8.750 1.00 85.06 95 GLU A N 1
ATOM 761 C CA . GLU A 1 95 ? 7.026 -4.074 9.868 1.00 85.06 95 GLU A CA 1
ATOM 762 C C . GLU A 1 95 ? 6.026 -5.199 10.087 1.00 85.06 95 GLU A C 1
ATOM 764 O O . GLU A 1 95 ? 4.842 -4.969 10.353 1.00 85.06 95 GLU A O 1
ATOM 769 N N . ALA A 1 96 ? 6.501 -6.437 9.980 1.00 87.62 96 ALA A N 1
ATOM 770 C CA . ALA A 1 96 ? 5.675 -7.600 10.256 1.00 87.62 96 ALA A CA 1
ATOM 771 C C . ALA A 1 96 ? 5.227 -7.592 11.725 1.00 87.62 96 ALA A C 1
ATOM 773 O O . ALA A 1 96 ? 6.050 -7.663 12.643 1.00 87.62 96 ALA A O 1
ATOM 774 N N . ILE A 1 97 ? 3.915 -7.583 11.968 1.00 84.12 97 ILE A N 1
ATOM 775 C CA . ILE A 1 97 ? 3.386 -7.654 13.330 1.00 84.12 97 ILE A CA 1
ATOM 776 C C . ILE A 1 97 ? 3.459 -9.104 13.793 1.00 84.12 97 ILE A C 1
ATOM 778 O O . ILE A 1 97 ? 2.627 -9.947 13.456 1.00 84.12 97 ILE A O 1
ATOM 782 N N . ARG A 1 98 ? 4.493 -9.396 14.585 1.00 68.75 98 ARG A N 1
ATOM 783 C CA . ARG A 1 98 ? 4.758 -10.740 15.116 1.00 68.75 98 ARG A CA 1
ATOM 784 C C . ARG A 1 98 ? 3.920 -11.093 16.341 1.00 68.75 98 ARG A C 1
ATOM 786 O O . ARG A 1 98 ? 3.942 -12.256 16.744 1.00 68.75 98 ARG A O 1
ATOM 793 N N . ASP A 1 99 ? 3.168 -10.144 16.908 1.00 65.62 99 ASP A N 1
ATOM 794 C CA . ASP A 1 99 ? 2.171 -10.426 17.949 1.00 65.62 99 ASP A CA 1
ATOM 795 C C . ASP A 1 99 ? 0.951 -11.130 17.328 1.00 65.62 99 ASP A C 1
ATOM 797 O O . ASP A 1 99 ? -0.133 -10.574 17.132 1.00 65.62 99 ASP A O 1
ATOM 801 N N . LYS A 1 100 ? 1.187 -12.390 16.946 1.00 58.53 100 LYS A N 1
ATOM 802 C CA . LYS A 1 100 ? 0.265 -13.257 16.211 1.00 58.53 100 LYS A CA 1
ATOM 803 C C . LYS A 1 100 ? -1.031 -13.484 16.985 1.00 58.53 100 LYS A C 1
ATOM 805 O O . LYS A 1 100 ? -2.064 -13.726 16.379 1.00 58.53 100 LYS A O 1
ATOM 810 N N . PHE A 1 101 ? -1.030 -13.397 18.313 1.00 62.06 101 PHE A N 1
ATOM 811 C CA . PHE A 1 101 ? -2.181 -13.851 19.092 1.00 62.06 101 PHE A CA 1
ATOM 812 C C . PHE A 1 101 ? -3.402 -12.939 18.969 1.00 62.06 101 PHE A C 1
ATOM 814 O O . PHE A 1 101 ? -4.523 -13.440 18.906 1.00 62.06 101 PHE A O 1
ATOM 821 N N . LYS A 1 102 ? -3.220 -11.619 18.912 1.00 77.62 102 LYS A N 1
ATOM 822 C CA . LYS A 1 102 ? -4.351 -10.678 18.953 1.00 77.62 102 LYS A CA 1
ATOM 823 C C . LYS A 1 102 ? -5.049 -10.534 17.607 1.00 77.62 102 LYS A C 1
ATOM 825 O O . LYS A 1 102 ? -6.260 -10.705 17.511 1.00 77.62 102 LYS A O 1
ATOM 830 N N . LEU A 1 103 ? -4.282 -10.266 16.554 1.00 82.81 103 LEU A N 1
ATOM 831 C CA . LEU A 1 103 ? -4.835 -10.016 15.221 1.00 82.81 103 LEU A CA 1
ATOM 832 C C . LEU A 1 103 ? -5.276 -11.307 14.523 1.00 82.81 103 LEU A C 1
ATOM 834 O O . LEU A 1 103 ? -6.285 -11.301 13.820 1.00 82.81 103 LEU A O 1
ATOM 838 N N . THR A 1 104 ? -4.613 -12.439 14.783 1.00 81.69 104 THR A N 1
ATOM 839 C CA . THR A 1 104 ? -5.071 -13.733 14.253 1.00 81.69 104 THR A CA 1
ATOM 840 C C . THR A 1 104 ? -6.374 -14.198 14.894 1.00 81.69 104 THR A C 1
ATOM 842 O O . THR A 1 104 ? -7.184 -14.805 14.199 1.00 81.69 104 THR A O 1
ATOM 845 N N . ARG A 1 105 ? -6.657 -13.845 16.159 1.00 83.38 105 ARG A N 1
ATOM 846 C CA . ARG A 1 105 ? -7.989 -14.065 16.762 1.00 83.38 105 ARG A CA 1
ATOM 847 C C . ARG A 1 105 ? -9.101 -13.307 16.044 1.00 83.38 105 ARG A C 1
ATOM 849 O O . ARG A 1 105 ? -10.224 -13.790 15.999 1.00 83.38 105 ARG A O 1
ATOM 856 N N . LEU A 1 106 ? -8.780 -12.160 15.450 1.00 86.62 106 LEU A N 1
ATOM 857 C CA . LEU A 1 106 ? -9.706 -11.391 14.619 1.00 86.62 106 LEU A CA 1
ATOM 858 C C . LEU A 1 106 ? -9.787 -11.900 13.168 1.00 86.62 106 LEU A C 1
ATOM 860 O O . LEU A 1 106 ? -10.509 -11.329 12.353 1.00 86.62 106 LEU A O 1
ATOM 864 N N . GLY A 1 107 ? -9.065 -12.972 12.835 1.00 87.62 107 GLY A N 1
ATOM 865 C CA . GLY A 1 107 ? -9.046 -13.566 11.500 1.00 87.62 107 GLY A CA 1
ATOM 866 C C . GLY A 1 107 ? -8.014 -12.961 10.547 1.00 87.62 107 GLY A C 1
ATOM 867 O O . GLY A 1 107 ? -7.964 -13.373 9.390 1.00 87.62 107 GLY A O 1
ATOM 868 N N . TYR A 1 108 ? -7.160 -12.036 11.001 1.00 90.00 108 TYR A N 1
ATOM 869 C CA . TYR A 1 108 ? -6.095 -11.483 10.162 1.00 90.00 108 TYR A CA 1
ATOM 870 C C . TYR A 1 108 ? -4.816 -12.321 10.255 1.00 90.00 108 TYR A C 1
ATOM 872 O O . TYR A 1 108 ? -4.279 -12.592 11.333 1.00 90.00 108 TYR A O 1
ATOM 880 N N . LYS A 1 109 ? -4.301 -12.712 9.090 1.00 88.75 109 LYS A N 1
ATOM 881 C CA . LYS A 1 109 ? -2.985 -13.346 8.908 1.00 88.75 109 LYS A CA 1
ATOM 882 C C . LYS A 1 109 ? -2.076 -12.389 8.131 1.00 88.75 109 LYS A C 1
ATOM 884 O O . LYS A 1 109 ? -2.587 -11.443 7.548 1.00 88.75 109 LYS A O 1
ATOM 889 N N . ASN A 1 110 ? -0.760 -12.607 8.131 1.00 90.75 110 ASN A N 1
ATOM 890 C CA . ASN A 1 110 ? 0.199 -11.803 7.352 1.00 90.75 110 ASN A CA 1
ATOM 891 C C . ASN A 1 110 ? 0.004 -10.283 7.524 1.00 90.75 110 ASN A C 1
ATOM 893 O O . ASN A 1 110 ? -0.140 -9.555 6.543 1.00 90.75 110 ASN A O 1
ATOM 897 N N . VAL A 1 111 ? -0.085 -9.819 8.776 1.00 91.00 111 VAL A N 1
ATOM 898 C CA . VAL A 1 111 ? -0.329 -8.401 9.061 1.00 91.00 111 VAL A CA 1
ATOM 899 C C . VAL A 1 111 ? 0.982 -7.636 9.126 1.00 91.00 111 VAL A C 1
ATOM 901 O O . VAL A 1 111 ? 1.885 -7.999 9.883 1.00 91.00 111 VAL A O 1
ATOM 904 N N . TYR A 1 112 ? 1.039 -6.541 8.383 1.00 90.31 112 TYR A N 1
ATOM 905 C CA . TYR A 1 112 ? 2.161 -5.622 8.357 1.00 90.31 112 TYR A CA 1
ATOM 906 C C . TYR A 1 112 ? 1.694 -4.251 8.816 1.00 90.31 112 TYR A C 1
ATOM 908 O O . TYR A 1 112 ? 0.722 -3.703 8.295 1.00 90.31 112 TYR A O 1
ATOM 916 N N . ARG A 1 113 ? 2.388 -3.699 9.808 1.00 85.69 113 ARG A N 1
ATOM 917 C CA . ARG A 1 113 ? 2.267 -2.290 10.154 1.00 85.69 113 ARG A CA 1
ATOM 918 C C . ARG A 1 113 ? 3.033 -1.503 9.109 1.00 85.69 113 ARG A C 1
ATOM 920 O O . ARG A 1 113 ? 4.155 -1.876 8.774 1.00 85.69 113 ARG A O 1
ATOM 927 N N . VAL A 1 114 ? 2.465 -0.418 8.617 1.00 81.62 114 VAL A N 1
ATOM 928 C CA . VAL A 1 114 ? 3.261 0.512 7.818 1.00 81.62 114 VAL A CA 1
ATOM 929 C C . VAL A 1 114 ? 4.222 1.225 8.773 1.00 81.62 114 VAL A C 1
ATOM 931 O O . VAL A 1 114 ? 3.891 1.472 9.929 1.00 81.62 114 VAL A O 1
ATOM 934 N N . VAL A 1 115 ? 5.447 1.494 8.354 1.00 76.00 115 VAL A N 1
ATOM 935 C CA . VAL A 1 115 ? 6.425 2.279 9.130 1.00 76.00 115 VAL A CA 1
ATOM 936 C C . VAL A 1 115 ? 6.692 3.584 8.406 1.00 76.00 115 VAL A C 1
ATOM 938 O O . VAL A 1 115 ? 6.715 4.643 9.023 1.00 76.00 115 VAL A O 1
ATOM 941 N N . GLY A 1 116 ? 6.806 3.499 7.085 1.00 70.81 116 GLY A N 1
ATOM 942 C CA . GLY A 1 116 ? 6.918 4.649 6.216 1.00 70.81 116 GLY A CA 1
ATOM 943 C C . GLY A 1 116 ? 6.371 4.346 4.836 1.00 70.81 116 GLY A C 1
ATOM 944 O O . GLY A 1 116 ? 6.263 3.192 4.439 1.00 70.81 116 GLY A O 1
ATOM 945 N N . VAL A 1 117 ? 5.993 5.381 4.112 1.00 75.12 117 VAL A N 1
ATOM 946 C CA . VAL A 1 117 ? 5.537 5.336 2.726 1.00 75.12 117 VAL A CA 1
ATOM 947 C C . VAL A 1 117 ? 5.872 6.670 2.088 1.00 75.12 117 VAL A C 1
ATOM 949 O O . VAL A 1 117 ? 5.715 7.720 2.691 1.00 75.12 117 VAL A O 1
ATOM 952 N N . GLU A 1 118 ? 6.337 6.646 0.858 1.00 75.38 118 GLU A N 1
ATOM 953 C CA . GLU A 1 118 ? 6.694 7.856 0.144 1.00 75.38 118 GLU A CA 1
ATOM 954 C C . GLU A 1 118 ? 6.234 7.709 -1.305 1.00 75.38 118 GLU A C 1
ATOM 956 O O . GLU A 1 118 ? 6.107 6.607 -1.841 1.00 75.38 118 GLU A O 1
ATOM 961 N N . THR A 1 119 ? 5.900 8.821 -1.941 1.00 77.50 119 THR A N 1
ATOM 962 C CA . THR A 1 119 ? 5.660 8.907 -3.384 1.00 77.50 119 THR A CA 1
ATOM 963 C C . THR A 1 119 ? 6.501 10.067 -3.875 1.00 77.50 119 THR A C 1
ATOM 965 O O . THR A 1 119 ? 6.472 11.125 -3.235 1.00 77.50 119 THR A O 1
ATOM 968 N N . ASP A 1 120 ? 7.242 9.849 -4.965 1.00 76.12 120 ASP A N 1
ATOM 969 C CA . ASP A 1 120 ? 8.050 10.898 -5.589 1.00 76.12 120 ASP A CA 1
ATOM 970 C C . ASP A 1 120 ? 7.201 12.154 -5.800 1.00 76.12 120 ASP A C 1
ATOM 972 O O . ASP A 1 120 ? 6.030 12.053 -6.171 1.00 76.12 120 ASP A O 1
ATOM 976 N N . GLU A 1 121 ? 7.766 13.330 -5.522 1.00 74.69 121 GLU A N 1
ATOM 977 C CA . GLU A 1 121 ? 6.996 14.576 -5.490 1.00 74.69 121 GLU A CA 1
ATOM 978 C C . GLU A 1 121 ? 6.322 14.877 -6.827 1.00 74.69 121 GLU A C 1
ATOM 980 O O . GLU A 1 121 ? 5.159 15.287 -6.841 1.00 74.69 121 GLU A O 1
ATOM 985 N N . SER A 1 122 ? 7.014 14.594 -7.934 1.00 77.19 122 SER A N 1
ATOM 986 C CA . SER A 1 122 ? 6.497 14.792 -9.288 1.00 77.19 122 SER A CA 1
ATOM 987 C C . SER A 1 122 ? 5.420 13.773 -9.674 1.00 77.19 122 SER A C 1
ATOM 989 O O . SER A 1 122 ? 4.626 14.020 -10.580 1.00 77.19 122 SER A O 1
ATOM 991 N N . GLU A 1 123 ? 5.330 12.669 -8.929 1.00 79.19 123 GLU A N 1
ATOM 992 C CA . GLU A 1 123 ? 4.396 11.567 -9.162 1.00 79.19 123 GLU A CA 1
ATOM 993 C C . GLU A 1 123 ? 3.237 11.513 -8.156 1.00 79.19 123 GLU A C 1
ATOM 995 O O . GLU A 1 123 ? 2.357 10.635 -8.209 1.00 79.19 123 GLU A O 1
ATOM 1000 N N . ARG A 1 124 ? 3.189 12.466 -7.218 1.00 76.75 124 ARG A N 1
ATOM 1001 C CA . ARG A 1 124 ? 2.070 12.608 -6.284 1.00 76.75 124 ARG A CA 1
ATOM 1002 C C . ARG A 1 124 ? 0.772 12.846 -7.060 1.00 76.75 124 ARG A C 1
ATOM 1004 O O . ARG A 1 124 ? 0.739 13.442 -8.125 1.00 76.75 124 ARG A O 1
ATOM 1011 N N . GLN A 1 125 ? -0.339 12.370 -6.497 1.00 76.06 125 GLN A N 1
ATOM 1012 C CA . GLN A 1 125 ? -1.689 12.443 -7.089 1.00 76.06 125 GLN A CA 1
ATOM 1013 C C . GLN A 1 125 ? -1.918 11.587 -8.354 1.00 76.06 125 GLN A C 1
ATOM 1015 O O . GLN A 1 125 ? -3.072 11.334 -8.693 1.00 76.06 125 GLN A O 1
ATOM 1020 N N . ASN A 1 126 ? -0.880 10.986 -8.949 1.00 77.50 126 ASN A N 1
ATOM 1021 C CA . ASN A 1 126 ? -1.022 10.051 -10.078 1.00 77.50 126 ASN A CA 1
ATOM 1022 C C . ASN A 1 126 ? -1.517 8.651 -9.664 1.00 77.50 126 ASN A C 1
ATOM 1024 O O . ASN A 1 126 ? -1.694 7.759 -10.499 1.00 77.50 126 ASN A O 1
ATOM 1028 N N . GLY A 1 127 ? -1.778 8.438 -8.371 1.00 82.75 127 GLY A N 1
ATOM 1029 C CA . GLY A 1 127 ? -2.353 7.204 -7.832 1.00 82.75 127 GLY A CA 1
ATOM 1030 C C . GLY A 1 127 ? -1.346 6.088 -7.543 1.00 82.75 127 GLY A C 1
ATOM 1031 O O . GLY A 1 127 ? -1.774 4.984 -7.216 1.00 82.75 127 GLY A O 1
ATOM 1032 N N . PHE A 1 128 ? -0.037 6.350 -7.614 1.00 85.56 128 PHE A N 1
ATOM 1033 C CA . PHE A 1 128 ? 0.994 5.327 -7.403 1.00 85.56 128 PHE A CA 1
ATOM 1034 C C . PHE A 1 128 ? 1.076 4.804 -5.964 1.00 85.56 128 PHE A C 1
ATOM 1036 O O . PHE A 1 128 ? 1.240 3.604 -5.782 1.00 85.56 128 PHE A O 1
ATOM 1043 N N . GLY A 1 129 ? 0.836 5.636 -4.945 1.00 84.00 129 GLY A N 1
ATOM 1044 C CA . GLY A 1 129 ? 0.715 5.142 -3.566 1.00 84.00 129 GLY A CA 1
ATOM 1045 C C . GLY A 1 129 ? -0.459 4.165 -3.379 1.00 84.00 129 GLY A C 1
ATOM 1046 O O . GLY A 1 129 ? -0.331 3.151 -2.697 1.00 84.00 129 GLY A O 1
ATOM 1047 N N . PHE A 1 130 ? -1.594 4.415 -4.048 1.00 86.56 130 PHE A N 1
ATOM 1048 C CA . PHE A 1 130 ? -2.725 3.477 -4.059 1.00 86.56 130 PHE A CA 1
ATOM 1049 C C . PHE A 1 130 ? -2.391 2.197 -4.824 1.00 86.56 130 PHE A C 1
ATOM 1051 O O . PHE A 1 130 ? -2.704 1.108 -4.348 1.00 86.56 130 PHE A O 1
ATOM 1058 N N . LEU A 1 131 ? -1.718 2.310 -5.972 1.00 90.00 131 LEU A N 1
ATOM 1059 C CA . LEU A 1 131 ? -1.236 1.150 -6.718 1.00 90.00 131 LEU A CA 1
ATOM 1060 C C . LEU A 1 131 ? -0.312 0.283 -5.851 1.00 90.00 131 LEU A C 1
ATOM 1062 O O . LEU A 1 131 ? -0.546 -0.912 -5.727 1.00 90.00 131 LEU A O 1
ATOM 1066 N N . LEU A 1 132 ? 0.669 0.884 -5.176 1.00 90.62 132 LEU A N 1
ATOM 1067 C CA . LEU A 1 132 ? 1.581 0.174 -4.281 1.00 90.62 132 LEU A CA 1
ATOM 1068 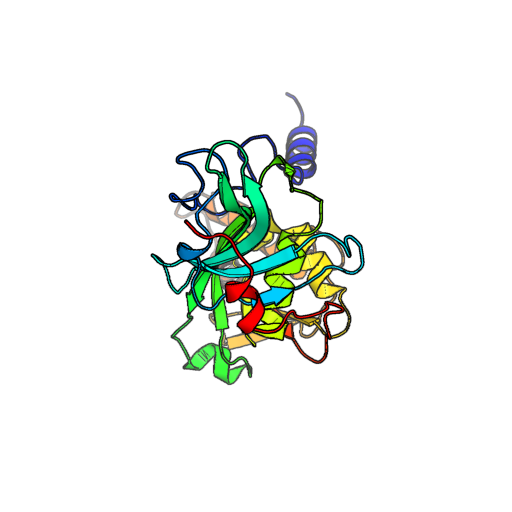C C . LEU A 1 132 ? 0.825 -0.576 -3.173 1.00 90.62 132 LEU A C 1
ATOM 1070 O O . LEU A 1 132 ? 1.011 -1.780 -3.017 1.00 90.62 132 LEU A O 1
ATOM 1074 N N . TYR A 1 133 ? -0.083 0.093 -2.453 1.00 90.50 133 TYR A N 1
ATOM 1075 C CA . TYR A 1 133 ? -0.896 -0.557 -1.415 1.00 90.50 133 TYR A CA 1
ATOM 1076 C C . TYR A 1 133 ? -1.735 -1.707 -1.966 1.00 90.50 133 TYR A C 1
ATOM 1078 O O . TYR A 1 133 ? -1.753 -2.798 -1.401 1.00 90.50 133 TYR A O 1
ATOM 1086 N N . THR A 1 134 ? -2.429 -1.479 -3.078 1.00 90.88 134 THR A N 1
ATOM 1087 C CA . THR A 1 134 ? -3.284 -2.507 -3.674 1.00 90.88 134 THR A CA 1
ATOM 1088 C C . THR A 1 134 ? -2.477 -3.700 -4.171 1.00 90.88 134 THR A C 1
ATOM 1090 O O . THR A 1 134 ? -2.933 -4.829 -4.000 1.00 90.88 134 THR A O 1
ATOM 1093 N N . MET A 1 135 ? -1.262 -3.498 -4.693 1.00 93.56 135 MET A N 1
ATOM 1094 C CA . MET A 1 135 ? -0.359 -4.593 -5.058 1.00 93.56 135 MET A CA 1
ATOM 1095 C C . MET A 1 135 ? 0.094 -5.378 -3.824 1.00 93.56 135 MET A C 1
ATOM 1097 O O . MET A 1 135 ? 0.096 -6.602 -3.860 1.00 93.56 135 MET A O 1
ATOM 1101 N N . LEU A 1 136 ? 0.400 -4.728 -2.698 1.00 94.19 136 LEU A N 1
ATOM 1102 C CA . LEU A 1 136 ? 0.726 -5.450 -1.460 1.00 94.19 136 LEU A CA 1
ATOM 1103 C C . LEU A 1 136 ? -0.440 -6.318 -0.959 1.00 94.19 136 LEU A C 1
ATOM 1105 O O . LEU A 1 136 ? -0.236 -7.464 -0.555 1.00 94.19 136 LEU A O 1
ATOM 1109 N N . LEU A 1 137 ? -1.667 -5.793 -1.025 1.00 94.19 137 LEU A N 1
ATOM 1110 C CA . LEU A 1 137 ? -2.873 -6.523 -0.622 1.00 94.19 137 LEU A CA 1
ATOM 1111 C C . LEU A 1 137 ? -3.180 -7.712 -1.546 1.00 94.19 137 LEU A C 1
ATOM 1113 O O . LEU A 1 137 ? -3.628 -8.760 -1.084 1.00 94.19 137 LEU A O 1
ATOM 1117 N N . THR A 1 138 ? -2.970 -7.550 -2.853 1.00 91.38 138 THR A N 1
ATOM 1118 C CA . THR A 1 138 ? -3.351 -8.542 -3.872 1.00 91.38 138 THR A CA 1
ATOM 1119 C C . THR A 1 138 ? -2.227 -9.529 -4.171 1.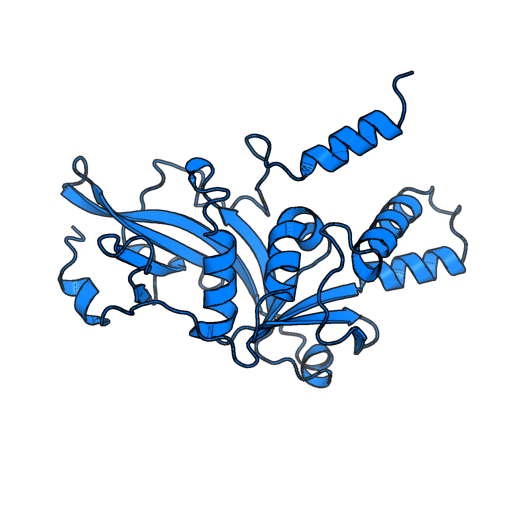00 91.38 138 THR A C 1
ATOM 1121 O O . THR A 1 138 ? -2.394 -10.729 -3.976 1.00 91.38 138 THR A O 1
ATOM 1124 N N . GLU A 1 139 ? -1.068 -9.025 -4.577 1.00 89.25 139 GLU A N 1
ATOM 1125 C CA . GLU A 1 139 ? 0.051 -9.807 -5.108 1.00 89.25 139 GLU A CA 1
ATOM 1126 C C . GLU A 1 139 ? 0.939 -10.423 -4.047 1.00 89.25 139 GLU A C 1
ATOM 1128 O O . GLU A 1 139 ? 1.566 -11.458 -4.281 1.00 89.25 139 GLU A O 1
ATOM 1133 N N . TYR A 1 140 ? 1.028 -9.758 -2.899 1.00 91.69 140 TYR A N 1
ATOM 1134 C CA . TYR A 1 140 ? 1.818 -10.219 -1.765 1.00 91.69 140 TYR A CA 1
ATOM 1135 C C . TYR A 1 140 ? 0.939 -10.803 -0.652 1.00 91.69 140 TYR A C 1
ATOM 1137 O O . TYR A 1 140 ? 1.465 -11.299 0.344 1.00 91.69 140 TYR A O 1
ATOM 1145 N N . GLY A 1 141 ? -0.392 -10.778 -0.815 1.00 92.81 141 GLY A N 1
ATOM 1146 C CA . GLY A 1 141 ? -1.346 -11.353 0.138 1.00 92.81 141 GLY A CA 1
ATOM 1147 C C . GLY A 1 141 ? -1.204 -10.786 1.553 1.00 92.81 141 GLY A C 1
ATOM 1148 O O . GLY A 1 141 ? -1.372 -11.515 2.538 1.00 92.81 141 GLY A O 1
ATOM 1149 N N . MET A 1 142 ? -0.818 -9.513 1.654 1.00 94.44 142 MET A N 1
ATOM 1150 C CA . MET A 1 142 ? -0.598 -8.834 2.925 1.00 94.44 142 MET A CA 1
ATOM 1151 C C . MET A 1 142 ? -1.894 -8.230 3.449 1.00 94.44 142 MET A C 1
ATOM 1153 O O . MET A 1 142 ? -2.753 -7.808 2.682 1.00 94.44 142 MET A O 1
ATOM 1157 N N . ASN A 1 143 ? -1.996 -8.123 4.771 1.00 94.50 143 ASN A N 1
ATOM 1158 C CA . ASN A 1 143 ? -2.974 -7.260 5.419 1.00 94.50 143 ASN A CA 1
ATOM 1159 C C . ASN A 1 143 ? -2.240 -6.044 5.974 1.00 94.50 143 ASN A C 1
ATOM 1161 O O . ASN A 1 143 ? -1.309 -6.192 6.767 1.00 94.50 143 ASN A O 1
ATOM 1165 N N . ILE A 1 144 ? -2.644 -4.848 5.557 1.00 92.06 144 ILE A N 1
ATOM 1166 C CA . ILE A 1 144 ? -1.922 -3.622 5.895 1.00 92.06 144 ILE A CA 1
ATOM 1167 C C . ILE A 1 144 ? -2.637 -2.905 7.034 1.00 92.06 144 ILE A C 1
ATOM 1169 O O . ILE A 1 144 ? -3.806 -2.540 6.909 1.00 92.06 144 ILE A O 1
ATOM 1173 N N . LEU A 1 145 ? -1.922 -2.713 8.140 1.00 88.81 145 LEU A N 1
ATOM 1174 C CA . LEU A 1 145 ? -2.376 -2.007 9.330 1.00 88.81 145 LEU A CA 1
ATOM 1175 C C . LEU A 1 145 ? -1.814 -0.580 9.333 1.00 88.81 145 LEU A C 1
ATOM 1177 O O . LEU A 1 145 ? -0.601 -0.388 9.428 1.00 88.81 145 LEU A O 1
ATOM 1181 N N . GLY A 1 146 ? -2.713 0.399 9.285 1.00 80.88 146 GLY A N 1
ATOM 1182 C CA . GLY A 1 146 ? -2.408 1.813 9.457 1.00 80.88 146 GLY A CA 1
ATOM 1183 C C . GLY A 1 146 ? -2.538 2.250 10.910 1.00 80.88 146 GLY A C 1
ATOM 1184 O O . GLY A 1 146 ? -3.546 1.969 11.572 1.00 80.88 146 GLY A O 1
ATOM 1185 N N . ASP A 1 147 ? -1.537 2.967 11.407 1.00 67.94 147 ASP A N 1
ATOM 1186 C CA . ASP A 1 147 ? -1.639 3.682 12.674 1.00 67.94 147 ASP 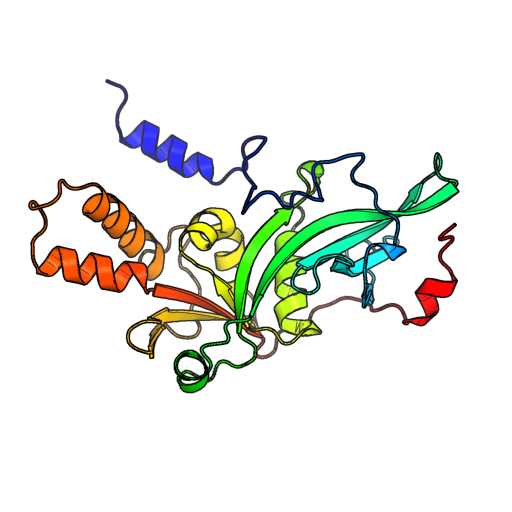A CA 1
ATOM 1187 C C . ASP A 1 147 ? -2.215 5.098 12.534 1.00 67.94 147 ASP A C 1
ATOM 1189 O O . ASP A 1 147 ? -2.733 5.505 11.493 1.00 67.94 147 ASP A O 1
ATOM 1193 N N . PHE A 1 148 ? -2.211 5.829 13.648 1.00 62.19 148 PHE A N 1
ATOM 1194 C CA . PHE A 1 148 ? -2.788 7.161 13.735 1.00 62.19 148 PHE A CA 1
ATOM 1195 C C . PHE A 1 148 ? -2.089 8.183 12.824 1.00 62.19 148 PHE A C 1
ATOM 1197 O O . PHE A 1 148 ? -2.755 8.970 12.139 1.00 62.19 148 PHE A O 1
ATOM 1204 N N . GLU A 1 149 ? -0.759 8.191 12.838 1.00 63.88 149 GLU A N 1
ATOM 1205 C CA . GLU A 1 149 ? 0.039 9.117 12.035 1.00 63.88 149 GLU A CA 1
ATOM 1206 C C . GLU A 1 149 ? -0.170 8.806 10.553 1.00 63.88 149 GLU A C 1
ATOM 1208 O O . GLU A 1 149 ? -0.388 9.707 9.740 1.00 63.88 149 GLU A O 1
ATOM 1213 N N . GLN A 1 150 ? -0.290 7.521 10.229 1.00 62.62 150 GLN A N 1
ATOM 1214 C CA . GLN A 1 150 ? -0.568 7.063 8.875 1.00 62.62 150 GLN A CA 1
ATOM 1215 C C . GLN A 1 150 ? -1.962 7.385 8.390 1.00 62.62 150 GLN A C 1
ATOM 1217 O O . GLN A 1 150 ? -2.108 7.836 7.258 1.00 62.62 150 GLN A O 1
ATOM 1222 N N . TYR A 1 151 ? -2.996 7.196 9.210 1.00 66.25 151 TYR A N 1
ATOM 1223 C CA . TYR A 1 151 ? -4.324 7.645 8.814 1.00 66.25 151 TYR A CA 1
ATOM 1224 C C . TYR A 1 151 ? -4.311 9.149 8.557 1.00 66.25 151 TYR A C 1
ATOM 1226 O O . TYR A 1 151 ? -4.837 9.587 7.542 1.00 66.25 151 TYR A O 1
ATOM 1234 N N . THR A 1 152 ? -3.650 9.928 9.420 1.00 65.38 152 THR A N 1
ATOM 1235 C CA . THR A 1 152 ? -3.571 11.387 9.289 1.00 65.38 152 THR A CA 1
ATOM 1236 C C . THR A 1 152 ? -2.959 11.807 7.951 1.00 65.38 152 THR A C 1
ATOM 1238 O O . THR A 1 152 ? -3.569 12.644 7.284 1.00 65.38 152 THR A O 1
ATOM 1241 N N . GLY A 1 153 ? -1.827 11.215 7.554 1.00 64.38 153 GLY A N 1
ATOM 1242 C CA . GLY A 1 153 ? -1.149 11.520 6.288 1.00 64.38 153 GLY A CA 1
ATOM 1243 C C . GLY A 1 153 ? -1.779 10.866 5.051 1.00 64.38 153 GLY A C 1
ATOM 1244 O O . GLY A 1 153 ? -1.665 11.390 3.948 1.00 64.38 153 GLY A O 1
ATOM 1245 N N . ALA A 1 154 ? -2.482 9.737 5.205 1.00 69.00 154 ALA A N 1
ATOM 1246 C CA . ALA A 1 154 ? -2.965 8.906 4.096 1.00 69.00 154 ALA A CA 1
ATOM 1247 C C . ALA A 1 154 ? -4.501 8.837 3.991 1.00 69.00 154 ALA A C 1
ATOM 1249 O O . ALA A 1 154 ? -5.044 7.883 3.439 1.00 69.00 154 ALA A O 1
ATOM 1250 N N . ARG A 1 155 ? -5.246 9.825 4.499 1.00 76.75 155 ARG A N 1
ATOM 1251 C CA . ARG A 1 155 ? -6.727 9.770 4.552 1.00 76.75 155 ARG A CA 1
ATOM 1252 C C . ARG A 1 155 ? -7.380 9.491 3.204 1.00 76.75 155 ARG A C 1
ATOM 1254 O O . ARG A 1 155 ? -8.299 8.685 3.120 1.00 76.75 155 ARG A O 1
ATOM 1261 N N . LYS A 1 156 ? -6.895 10.146 2.142 1.00 77.88 156 LYS A N 1
ATOM 1262 C CA . LYS A 1 156 ? -7.389 9.946 0.769 1.00 77.88 156 LYS A CA 1
ATOM 1263 C C . LYS A 1 156 ? -7.146 8.513 0.291 1.00 77.88 156 LYS A C 1
ATOM 1265 O O . LYS A 1 156 ? -8.012 7.938 -0.358 1.00 77.88 156 LYS A O 1
ATOM 1270 N N . LEU A 1 157 ? -5.998 7.931 0.645 1.00 83.56 157 LEU A N 1
ATOM 1271 C CA . LEU A 1 157 ? -5.674 6.538 0.349 1.00 83.56 157 LEU A CA 1
ATOM 1272 C C . LEU A 1 157 ? -6.623 5.589 1.091 1.00 83.56 157 LEU A C 1
ATOM 1274 O O . LEU A 1 157 ? -7.231 4.739 0.453 1.00 83.56 157 LEU A O 1
ATOM 1278 N N . TRP A 1 158 ? -6.790 5.758 2.406 1.00 85.12 158 TRP A N 1
ATOM 1279 C CA . TRP A 1 158 ? -7.676 4.914 3.217 1.00 85.12 158 TRP A CA 1
ATOM 1280 C C . TRP A 1 158 ? -9.138 5.014 2.790 1.00 85.12 158 TRP A C 1
ATOM 1282 O O . TRP A 1 158 ? -9.808 3.991 2.681 1.00 85.12 158 TRP A O 1
ATOM 1292 N N . LYS A 1 159 ? -9.616 6.225 2.484 1.00 85.06 159 LYS A N 1
ATOM 1293 C CA . LYS A 1 159 ? -10.954 6.442 1.926 1.00 85.06 159 LYS A CA 1
ATOM 1294 C C . LYS A 1 159 ? -11.115 5.692 0.606 1.00 85.06 159 LYS A C 1
ATOM 1296 O O . LYS A 1 159 ? -12.030 4.886 0.485 1.00 85.06 159 LYS A O 1
ATOM 1301 N N . ARG A 1 160 ? -10.172 5.854 -0.324 1.00 84.75 160 ARG A N 1
ATOM 1302 C CA . ARG A 1 160 ? -10.212 5.151 -1.610 1.00 84.75 160 ARG A CA 1
ATOM 1303 C C . ARG A 1 160 ? -10.160 3.629 -1.454 1.00 84.75 160 ARG A C 1
ATOM 1305 O O . ARG A 1 160 ? -10.889 2.934 -2.148 1.00 84.75 160 ARG A O 1
ATOM 1312 N N . LEU A 1 161 ? -9.324 3.102 -0.553 1.00 89.00 161 LEU A N 1
ATOM 1313 C CA . LEU A 1 161 ? -9.280 1.665 -0.247 1.00 89.00 161 LEU A CA 1
ATOM 1314 C C . LEU A 1 161 ? -10.628 1.169 0.284 1.00 89.00 161 LEU A C 1
ATOM 1316 O O . LEU A 1 161 ? -11.078 0.115 -0.143 1.00 89.00 161 LEU A O 1
ATOM 1320 N N . SER A 1 162 ? -11.274 1.940 1.164 1.00 91.50 162 SER A N 1
ATOM 1321 C CA . SER A 1 162 ? -12.577 1.591 1.741 1.00 91.50 162 SER A CA 1
ATOM 1322 C C . SER A 1 162 ? -13.712 1.551 0.712 1.00 91.50 162 SER A C 1
ATOM 1324 O O . SER A 1 162 ? -14.653 0.799 0.891 1.00 91.50 162 SER A O 1
ATOM 1326 N N . GLU A 1 163 ? -13.599 2.324 -0.373 1.00 89.38 163 GLU A N 1
ATOM 1327 C CA . GLU A 1 163 ? -14.561 2.367 -1.489 1.00 89.38 163 GLU A CA 1
ATOM 1328 C C . GLU A 1 163 ? -14.220 1.382 -2.620 1.00 89.38 163 GLU A C 1
ATOM 1330 O O . GLU A 1 163 ? -14.905 1.339 -3.639 1.00 89.38 163 GLU A O 1
ATOM 1335 N N . THR A 1 164 ? -13.105 0.653 -2.517 1.00 89.38 164 THR A N 1
ATOM 1336 C CA . THR A 1 164 ? -12.664 -0.232 -3.597 1.00 89.38 164 THR A CA 1
ATOM 1337 C C . THR A 1 164 ? -13.297 -1.604 -3.433 1.00 89.38 164 THR A C 1
ATOM 1339 O O . THR A 1 164 ? -12.933 -2.352 -2.527 1.00 89.38 164 THR A O 1
ATOM 1342 N N . ASP A 1 165 ? -14.175 -1.970 -4.367 1.00 91.06 165 ASP A N 1
ATOM 1343 C CA . ASP A 1 165 ? -14.800 -3.293 -4.414 1.00 91.06 165 ASP A CA 1
ATOM 1344 C C . ASP A 1 165 ? -13.775 -4.422 -4.264 1.00 91.06 165 ASP A C 1
ATOM 1346 O O . ASP A 1 165 ? -12.789 -4.507 -4.996 1.00 91.06 165 ASP A O 1
ATOM 1350 N N . GLY A 1 166 ? -14.017 -5.328 -3.319 1.00 91.12 166 GLY A N 1
ATOM 1351 C CA . GLY A 1 166 ? -13.124 -6.453 -3.052 1.00 91.12 166 GLY A CA 1
ATOM 1352 C C . GLY A 1 166 ? -11.914 -6.120 -2.171 1.00 91.12 166 GLY A C 1
ATOM 1353 O O . GLY A 1 166 ? -11.122 -7.023 -1.891 1.00 91.12 166 GLY A O 1
ATOM 1354 N N . ILE A 1 167 ? -11.774 -4.881 -1.694 1.00 93.94 167 ILE A N 1
ATOM 1355 C CA . ILE A 1 167 ? -10.891 -4.511 -0.584 1.00 93.94 167 ILE A CA 1
ATOM 1356 C C . ILE A 1 167 ? -11.764 -4.222 0.634 1.00 93.94 167 ILE A C 1
ATOM 1358 O O . ILE A 1 167 ? -12.632 -3.363 0.602 1.00 93.94 167 ILE A O 1
ATOM 1362 N N . GLN A 1 168 ? -11.515 -4.938 1.726 1.00 95.56 168 GLN A N 1
ATOM 1363 C CA . GLN A 1 168 ? -12.199 -4.711 2.994 1.00 95.56 168 GLN A CA 1
ATOM 1364 C C . GLN A 1 168 ? -11.318 -3.847 3.894 1.00 95.56 168 GLN A C 1
ATOM 1366 O O . GLN A 1 168 ? -10.146 -4.172 4.108 1.00 95.56 168 GLN A O 1
ATOM 1371 N N . VAL A 1 169 ? -11.896 -2.781 4.450 1.00 94.19 169 VAL A N 1
ATOM 1372 C CA . VAL A 1 169 ? -11.282 -1.947 5.490 1.00 94.19 169 VAL A CA 1
ATOM 1373 C C . VAL A 1 169 ? -12.071 -2.106 6.785 1.00 94.19 169 VAL A C 1
ATOM 1375 O O . VAL A 1 169 ? -13.288 -1.947 6.804 1.00 94.19 169 VAL A O 1
ATOM 1378 N N . ASP A 1 170 ? -11.369 -2.410 7.873 1.00 93.75 170 ASP A N 1
ATOM 1379 C CA . ASP A 1 170 ? -11.942 -2.587 9.206 1.00 93.75 170 ASP A CA 1
ATOM 1380 C C . ASP A 1 170 ? -11.311 -1.600 10.197 1.00 93.75 170 ASP A C 1
ATOM 1382 O O . ASP A 1 170 ? -10.127 -1.265 10.089 1.00 93.75 170 ASP A O 1
ATOM 1386 N N . ILE A 1 171 ? -12.077 -1.178 11.206 1.00 90.56 171 ILE A N 1
ATOM 1387 C CA . ILE A 1 171 ? -11.555 -0.477 12.386 1.00 90.56 171 ILE A CA 1
ATOM 1388 C C . ILE A 1 171 ? -11.443 -1.492 13.516 1.00 90.56 171 ILE A C 1
ATOM 1390 O O . ILE A 1 171 ? -12.441 -2.050 13.974 1.00 90.56 171 ILE A O 1
ATOM 1394 N N . VAL A 1 172 ? -10.224 -1.704 14.001 1.00 88.88 172 VAL A N 1
ATOM 1395 C CA . VAL A 1 172 ? -9.923 -2.671 15.060 1.00 88.88 172 VAL A CA 1
ATOM 1396 C C . VAL A 1 172 ? -9.355 -1.984 16.286 1.00 88.88 172 VAL A C 1
ATOM 1398 O O . VAL A 1 172 ? -8.577 -1.037 16.183 1.00 88.88 172 VAL A O 1
ATOM 1401 N N . ASN A 1 173 ? -9.692 -2.498 17.462 1.00 86.38 173 ASN A N 1
ATOM 1402 C CA . ASN A 1 173 ? -9.058 -2.119 18.710 1.00 86.38 173 ASN A CA 1
ATOM 1403 C C . ASN A 1 173 ? -8.041 -3.192 19.108 1.00 86.38 173 ASN A C 1
ATOM 1405 O O . ASN A 1 173 ? -8.388 -4.300 19.525 1.00 86.38 173 ASN A O 1
ATOM 1409 N N . ILE A 1 174 ? -6.756 -2.856 18.994 1.00 82.50 174 ILE A N 1
ATOM 1410 C CA . ILE A 1 174 ? -5.667 -3.807 19.253 1.00 82.50 174 ILE A CA 1
ATOM 1411 C C . ILE A 1 174 ? -5.552 -4.159 20.742 1.00 82.50 174 ILE A C 1
ATOM 1413 O O . ILE A 1 174 ? -5.109 -5.255 21.090 1.00 82.50 174 ILE A O 1
ATOM 1417 N N . ALA A 1 175 ? -5.956 -3.271 21.653 1.00 81.31 175 ALA A N 1
ATOM 1418 C CA . ALA A 1 175 ? -5.879 -3.568 23.081 1.00 81.31 175 ALA A CA 1
ATOM 1419 C C . ALA A 1 175 ? -6.928 -4.596 23.507 1.00 81.31 175 ALA A C 1
ATOM 1421 O O . ALA A 1 175 ? -6.574 -5.554 24.195 1.00 81.31 175 ALA A O 1
ATOM 1422 N N . SER A 1 176 ? -8.183 -4.411 23.091 1.00 81.31 176 SER A N 1
ATOM 1423 C CA . SER A 1 176 ? -9.295 -5.315 23.416 1.00 81.31 176 SER A CA 1
ATOM 1424 C C . SER A 1 176 ? -9.407 -6.518 22.484 1.00 81.31 176 SER A C 1
ATOM 1426 O O . SER A 1 176 ? -10.135 -7.448 22.811 1.00 81.31 176 SER A O 1
ATOM 1428 N N . CYS A 1 177 ? -8.669 -6.543 21.369 1.00 83.94 177 CYS A N 1
ATOM 1429 C CA . CYS A 1 177 ? -8.794 -7.576 20.335 1.00 83.94 177 CYS A CA 1
ATOM 1430 C C . CYS A 1 177 ? -10.230 -7.669 19.797 1.00 83.94 177 CYS A C 1
ATOM 1432 O O . CYS A 1 177 ? -10.783 -8.762 19.699 1.00 83.94 177 CYS A O 1
ATOM 1434 N N . SER A 1 178 ? -10.828 -6.522 19.472 1.00 88.25 178 SER A N 1
ATOM 1435 C CA . SER A 1 178 ? -12.174 -6.408 18.900 1.00 88.25 178 SER A CA 1
ATOM 1436 C C . SER A 1 178 ? -12.128 -5.707 17.546 1.00 88.25 178 SER A C 1
ATOM 1438 O O . SER A 1 178 ? -11.269 -4.857 17.297 1.00 88.25 178 SER A O 1
ATOM 1440 N N . LYS A 1 179 ? -13.066 -6.065 16.668 1.00 90.88 179 LYS A N 1
ATOM 1441 C CA . LYS A 1 179 ? -13.399 -5.263 15.494 1.00 90.88 179 LYS A CA 1
ATOM 1442 C C . LYS A 1 179 ? -14.528 -4.329 15.904 1.00 90.88 179 LYS A C 1
ATOM 1444 O O . LYS A 1 179 ? -15.602 -4.790 16.270 1.00 90.88 179 LYS A O 1
ATOM 1449 N N . GLU A 1 180 ? -14.247 -3.037 15.911 1.00 89.94 180 GLU A N 1
ATOM 1450 C CA . GLU A 1 180 ? -15.237 -2.019 16.264 1.00 89.94 180 GLU A CA 1
ATOM 1451 C C . GLU A 1 180 ? -16.180 -1.774 15.087 1.00 89.94 180 GLU A C 1
ATOM 1453 O O . GLU A 1 180 ? -17.379 -1.593 15.273 1.00 89.94 180 GLU A O 1
ATOM 1458 N N . PHE A 1 181 ? -15.634 -1.814 13.868 1.00 90.56 181 PHE A N 1
ATOM 1459 C CA . PHE A 1 181 ? -16.402 -1.702 12.638 1.00 90.56 181 PHE A CA 1
ATOM 1460 C C . PHE A 1 181 ? -15.800 -2.603 11.559 1.00 90.56 181 PHE A C 1
ATOM 1462 O O . PHE A 1 181 ? -14.590 -2.562 11.327 1.00 90.56 181 PHE A O 1
ATOM 1469 N N . GLU A 1 182 ? -16.641 -3.401 10.904 1.00 93.50 182 GLU A N 1
ATOM 1470 C CA . GLU A 1 182 ? -16.235 -4.326 9.843 1.00 93.50 182 GLU A CA 1
ATOM 1471 C C . GLU A 1 182 ? -16.710 -3.845 8.476 1.00 93.50 182 GLU A C 1
ATOM 1473 O O . GLU A 1 182 ? -17.843 -3.387 8.350 1.00 93.50 182 GLU A O 1
ATOM 1478 N N . ASN A 1 183 ? -15.857 -4.011 7.468 1.00 94.12 183 ASN A N 1
ATOM 1479 C CA . ASN A 1 183 ? -16.111 -3.727 6.063 1.00 94.12 183 ASN A CA 1
ATOM 1480 C C . ASN A 1 183 ? -16.787 -2.378 5.849 1.00 94.12 183 ASN A C 1
ATOM 1482 O O . ASN A 1 183 ? -17.904 -2.286 5.340 1.00 94.12 183 ASN A O 1
ATOM 1486 N N . ILE A 1 184 ? -16.102 -1.338 6.308 1.00 91.62 184 ILE A N 1
ATOM 1487 C CA . ILE A 1 184 ? -16.621 0.013 6.234 1.00 91.62 184 ILE A CA 1
ATOM 1488 C C . ILE A 1 184 ? -16.193 0.688 4.946 1.00 91.62 184 ILE A C 1
ATOM 1490 O O . ILE A 1 184 ? -15.044 0.578 4.528 1.00 91.62 184 ILE A O 1
ATOM 1494 N N . GLU A 1 185 ? -17.098 1.499 4.420 1.00 91.50 185 GLU A N 1
ATOM 1495 C CA . GLU A 1 185 ? -16.761 2.665 3.620 1.00 91.50 185 GLU A CA 1
ATOM 1496 C C . GLU A 1 185 ? -16.628 3.857 4.573 1.00 91.50 185 GLU A C 1
ATOM 1498 O O . GLU A 1 185 ? -17.483 4.072 5.438 1.00 91.50 185 GLU A O 1
ATOM 1503 N N . LEU A 1 186 ? -15.535 4.615 4.475 1.00 85.19 186 LEU A N 1
ATOM 1504 C CA . LEU A 1 186 ? -15.356 5.831 5.276 1.00 85.19 186 LEU A CA 1
ATOM 1505 C C . LEU A 1 186 ? -16.277 6.937 4.743 1.00 85.19 186 LEU A C 1
ATOM 1507 O O . LEU A 1 186 ? -16.295 7.165 3.548 1.00 85.19 186 LEU A O 1
ATOM 1511 N N . ASP A 1 187 ? -16.994 7.692 5.568 1.00 84.31 187 ASP A N 1
ATOM 1512 C CA . ASP A 1 187 ? -17.941 8.712 5.072 1.00 84.31 187 ASP A CA 1
ATOM 1513 C C . ASP A 1 187 ? -17.214 9.904 4.434 1.00 84.31 187 ASP A C 1
ATOM 1515 O O . ASP A 1 187 ? -17.708 10.583 3.534 1.00 84.31 187 ASP A O 1
ATOM 1519 N N . SER A 1 188 ? -16.004 10.182 4.915 1.00 81.81 188 SER A N 1
ATOM 1520 C CA . SER A 1 188 ? -15.139 11.235 4.399 1.00 81.81 188 SER A CA 1
ATOM 1521 C C . SER A 1 188 ? -13.683 10.955 4.757 1.00 81.81 188 SER A C 1
ATOM 1523 O O . SER A 1 188 ? -13.380 10.090 5.577 1.00 81.81 188 SER A O 1
ATOM 1525 N N . ILE A 1 189 ? -12.765 11.761 4.220 1.00 75.62 189 ILE A N 1
ATOM 1526 C CA . ILE A 1 189 ? -11.365 11.761 4.671 1.00 75.62 189 ILE A CA 1
ATOM 1527 C C . ILE A 1 189 ? -11.232 12.053 6.179 1.00 75.62 189 ILE A C 1
ATOM 1529 O O . ILE A 1 189 ? -10.228 11.707 6.784 1.00 75.62 189 ILE A O 1
ATOM 1533 N N . SER A 1 190 ? -12.238 12.670 6.800 1.00 76.19 190 SER A N 1
ATOM 1534 C CA . SER A 1 190 ? -12.275 13.017 8.224 1.00 76.19 190 SER A CA 1
ATOM 1535 C C . SER A 1 190 ? -13.363 12.233 8.964 1.00 76.19 190 SER A C 1
ATOM 1537 O O . SER A 1 190 ? -14.010 12.779 9.856 1.00 76.19 190 SER A O 1
ATOM 1539 N N . ASP A 1 191 ? -13.579 10.969 8.578 1.00 79.06 191 ASP A N 1
ATOM 1540 C CA . ASP A 1 191 ? -14.579 10.076 9.173 1.00 79.06 191 ASP A CA 1
ATOM 1541 C C . ASP A 1 191 ? -14.545 10.101 10.705 1.00 79.06 191 ASP A C 1
ATOM 1543 O O . ASP A 1 191 ? -13.492 9.918 11.319 1.00 79.06 191 ASP A O 1
ATOM 1547 N N . SER A 1 192 ? -15.698 10.327 11.330 1.00 74.94 192 SER A N 1
ATOM 1548 C CA . SER A 1 192 ? -15.809 10.561 12.768 1.00 74.94 192 SER A CA 1
ATOM 1549 C C . SER A 1 192 ? -15.409 9.359 13.623 1.00 74.94 192 SER A C 1
ATOM 1551 O O . SER A 1 192 ? -14.870 9.558 14.715 1.00 74.94 192 SER A O 1
ATOM 1553 N N . ARG A 1 193 ? -15.598 8.131 13.123 1.00 77.69 193 ARG A N 1
ATOM 1554 C CA . ARG A 1 193 ? -15.271 6.883 13.837 1.00 77.69 193 ARG A CA 1
ATOM 1555 C C . ARG A 1 193 ? -13.775 6.783 14.124 1.00 77.69 193 ARG A C 1
ATOM 1557 O O . ARG A 1 193 ? -13.364 6.264 15.162 1.00 77.69 193 ARG A O 1
ATOM 1564 N N . VAL A 1 194 ? -12.965 7.343 13.227 1.00 74.12 194 VAL A N 1
ATOM 1565 C CA . VAL A 1 194 ? -11.502 7.335 13.298 1.00 74.12 194 VAL A CA 1
ATOM 1566 C C . VAL A 1 194 ? -10.977 8.708 13.732 1.00 74.12 194 VAL A C 1
ATOM 1568 O O . VAL A 1 194 ? -10.272 8.814 14.731 1.00 74.12 194 VAL A O 1
ATOM 1571 N N . TRP A 1 195 ? -11.369 9.780 13.042 1.00 69.50 195 TRP A N 1
ATOM 1572 C CA . TRP A 1 195 ? -10.793 11.121 13.171 1.00 69.50 195 TRP A CA 1
ATOM 1573 C C . TRP A 1 195 ? -11.230 11.887 14.427 1.00 69.50 195 TRP A C 1
ATOM 1575 O O . TRP A 1 195 ? -10.399 12.533 15.065 1.00 69.50 195 TRP A O 1
ATOM 1585 N N . LEU A 1 196 ? -12.504 11.826 14.838 1.00 64.00 196 LEU A N 1
ATOM 1586 C CA . LEU A 1 196 ? -12.938 12.541 16.052 1.00 64.00 196 LEU A CA 1
ATOM 1587 C C . LEU A 1 196 ? -12.362 11.897 17.315 1.00 64.00 196 LEU A C 1
ATOM 1589 O O . LEU A 1 196 ? -11.898 12.607 18.209 1.00 64.00 196 LEU A O 1
ATOM 1593 N N . SER A 1 197 ? -12.303 10.564 17.350 1.00 64.44 197 SER A N 1
ATOM 1594 C CA . SER A 1 197 ? -11.586 9.800 18.380 1.00 64.44 197 SER A CA 1
ATOM 1595 C C . SER A 1 197 ? -10.126 10.262 18.506 1.00 64.44 197 SER A C 1
ATOM 1597 O O . SER A 1 197 ? -9.581 10.359 19.606 1.00 64.44 197 SER A O 1
ATOM 1599 N N . GLN A 1 198 ? -9.504 10.627 17.385 1.00 64.62 198 GLN A N 1
ATOM 1600 C CA . GLN A 1 198 ? -8.114 11.067 17.308 1.00 64.62 198 GLN A CA 1
ATOM 1601 C C . GLN A 1 198 ? -7.889 12.537 17.688 1.00 64.62 198 GLN A C 1
ATOM 1603 O O . GLN A 1 198 ? -6.927 12.848 18.394 1.00 64.62 198 GLN A O 1
ATOM 1608 N N . LEU A 1 199 ? -8.766 13.451 17.262 1.00 64.19 199 LEU A N 1
ATOM 1609 C CA . LEU A 1 199 ? -8.727 14.848 17.711 1.00 64.19 199 LEU A CA 1
ATOM 1610 C C . LEU A 1 199 ? -8.896 14.925 19.229 1.00 64.19 199 LEU A C 1
ATOM 1612 O O . LEU A 1 199 ? -8.105 15.573 19.914 1.00 64.19 199 LEU A O 1
ATOM 1616 N N . ARG A 1 200 ? -9.856 14.163 19.761 1.00 64.38 200 ARG A N 1
ATOM 1617 C CA . ARG A 1 200 ? -10.094 14.065 21.200 1.00 64.38 200 ARG A CA 1
ATOM 1618 C C . ARG A 1 200 ? -8.889 13.479 21.935 1.00 64.38 200 ARG A C 1
ATOM 1620 O O . ARG A 1 200 ? -8.520 13.993 22.986 1.00 64.38 200 ARG A O 1
ATOM 1627 N N . TYR A 1 201 ? -8.216 12.474 21.367 1.00 66.38 201 TYR A N 1
ATOM 1628 C CA . TYR A 1 201 ? -6.946 11.974 21.903 1.00 66.38 201 TYR A CA 1
ATOM 1629 C C . TYR A 1 201 ? -5.883 13.077 21.996 1.00 66.38 201 TYR A C 1
ATOM 1631 O O . TYR A 1 201 ? -5.302 13.252 23.064 1.00 66.38 201 TYR A O 1
ATOM 1639 N N . LYS A 1 202 ? -5.641 13.843 20.922 1.00 65.81 202 LYS A N 1
ATOM 1640 C CA . LYS A 1 202 ? -4.645 14.933 20.921 1.00 65.81 202 LYS A CA 1
ATOM 1641 C C . LYS A 1 202 ? -4.972 16.007 21.959 1.00 65.81 202 LYS A C 1
ATOM 1643 O O . LYS A 1 202 ? -4.097 16.381 22.741 1.00 65.81 202 LYS A O 1
ATOM 1648 N N . ASP A 1 203 ? -6.224 16.452 22.011 1.00 66.81 203 ASP A N 1
ATOM 1649 C CA . ASP A 1 203 ? -6.681 17.465 22.966 1.00 66.81 203 ASP A CA 1
ATOM 1650 C C . ASP A 1 203 ? -6.507 16.995 24.413 1.00 66.81 203 ASP A C 1
ATOM 1652 O O . ASP A 1 203 ? -5.967 17.715 25.256 1.00 66.81 203 ASP A O 1
ATOM 1656 N N . LEU A 1 204 ? -6.903 15.754 24.700 1.00 66.50 204 LEU A N 1
ATOM 1657 C CA . LEU A 1 204 ? -6.742 15.161 26.020 1.00 66.50 204 LEU A CA 1
ATOM 1658 C C . LEU A 1 204 ? -5.276 14.879 26.357 1.00 66.50 204 LEU A C 1
ATOM 1660 O O . LEU A 1 204 ? -4.896 14.962 27.527 1.00 66.50 204 LEU A O 1
ATOM 1664 N N . ASN A 1 205 ? -4.425 14.557 25.379 1.00 67.25 205 ASN A N 1
ATOM 1665 C CA . ASN A 1 205 ? -3.013 14.292 25.636 1.00 67.25 205 ASN A CA 1
ATOM 1666 C C . ASN A 1 205 ? -2.246 15.576 25.994 1.00 67.25 205 ASN A C 1
ATOM 1668 O O . ASN A 1 205 ? -1.422 15.545 26.908 1.00 67.25 205 ASN A O 1
ATOM 1672 N N . ASN A 1 206 ? -2.626 16.703 25.385 1.00 75.00 206 ASN A N 1
ATOM 1673 C CA . ASN A 1 206 ? -2.057 18.032 25.629 1.00 75.00 206 ASN A CA 1
ATOM 1674 C C . ASN A 1 206 ? -2.505 18.690 26.949 1.00 75.00 206 ASN A C 1
ATOM 1676 O O . ASN A 1 206 ? -1.949 19.718 27.337 1.00 75.00 206 ASN A O 1
ATOM 1680 N N . LYS A 1 207 ? -3.486 18.122 27.667 1.00 73.19 207 LYS A N 1
ATOM 1681 C CA . LYS A 1 207 ? -3.855 18.610 29.006 1.00 73.19 207 LYS A CA 1
ATOM 1682 C C . LYS A 1 207 ? -2.711 18.395 30.017 1.00 73.19 207 LYS A C 1
ATOM 1684 O O . LYS A 1 207 ? -2.069 17.339 29.976 1.00 73.19 207 LYS A O 1
ATOM 1689 N N . PRO A 1 208 ? -2.500 19.327 30.971 1.00 74.75 208 PRO A N 1
ATOM 1690 C CA . PRO A 1 208 ? -1.499 19.186 32.028 1.00 74.75 208 PRO A CA 1
ATOM 1691 C C . PRO A 1 208 ? -1.619 17.853 32.780 1.00 74.75 208 PRO A C 1
ATOM 1693 O O . PRO A 1 208 ? -2.724 17.355 33.024 1.00 74.75 208 PRO A O 1
ATOM 1696 N N . LYS A 1 209 ? -0.480 17.269 33.178 1.00 59.12 209 LYS A N 1
ATOM 1697 C CA . LYS A 1 209 ? -0.464 16.071 34.035 1.00 59.12 209 LYS A CA 1
ATOM 1698 C C . LYS A 1 209 ? -1.228 16.373 35.335 1.00 59.12 209 LYS A C 1
ATOM 1700 O O . LYS A 1 209 ? -0.925 17.351 36.004 1.00 59.12 209 LYS A O 1
ATOM 1705 N N . GLY A 1 210 ? -2.225 15.545 35.662 1.00 64.12 210 GLY A N 1
ATOM 1706 C CA . GLY A 1 210 ? -3.107 15.723 36.827 1.00 64.12 210 GLY A CA 1
ATOM 1707 C C . GLY A 1 210 ? -4.460 16.391 36.537 1.00 64.12 210 GLY A C 1
ATOM 1708 O O . GLY A 1 210 ? -5.347 16.319 37.377 1.00 64.12 210 GLY A O 1
ATOM 1709 N N . ALA A 1 211 ? -4.663 16.963 35.343 1.00 66.25 211 ALA A N 1
ATOM 1710 C CA . ALA A 1 211 ? -5.914 17.629 34.949 1.00 66.25 211 ALA A CA 1
ATOM 1711 C C . ALA A 1 211 ? -6.878 16.736 34.136 1.00 66.25 211 ALA A C 1
ATOM 1713 O O . ALA A 1 211 ? -7.804 17.242 33.503 1.00 66.25 211 ALA A O 1
ATOM 1714 N N . LYS A 1 212 ? -6.631 15.419 34.093 1.00 78.00 212 LYS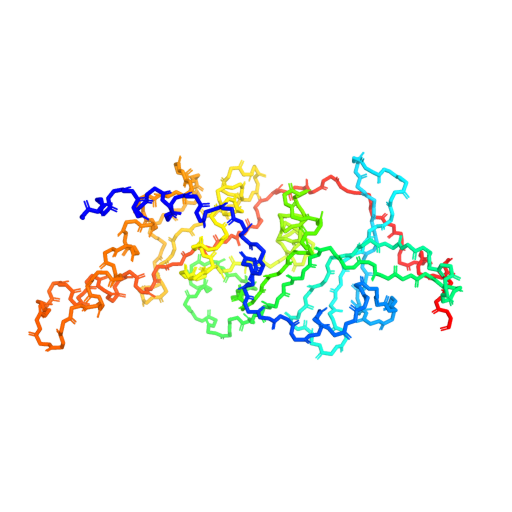 A N 1
ATOM 1715 C CA . LYS A 1 212 ? -7.410 14.450 33.306 1.00 78.00 212 LYS A CA 1
ATOM 1716 C C . LYS A 1 212 ? -8.237 13.585 34.253 1.00 78.00 212 LYS A C 1
ATOM 1718 O O . LYS A 1 212 ? -7.681 12.962 35.157 1.00 78.00 212 LYS A O 1
ATOM 1723 N N . SER A 1 213 ? -9.545 13.538 34.038 1.00 81.00 213 SER A N 1
ATOM 1724 C CA . SER A 1 213 ? -10.455 12.624 34.735 1.00 81.00 213 SER A CA 1
ATOM 1725 C C . SER A 1 213 ? -10.151 11.157 34.396 1.00 81.00 213 SER A C 1
ATOM 1727 O O . SER A 1 213 ? -9.453 10.845 33.424 1.00 81.00 213 SER A O 1
ATOM 1729 N N . LYS A 1 214 ? -10.684 10.223 35.194 1.00 79.19 214 LYS A N 1
ATOM 1730 C CA . LYS A 1 214 ? -10.547 8.781 34.923 1.00 79.19 214 LYS A CA 1
ATOM 1731 C C . LYS A 1 214 ? -11.202 8.394 33.595 1.00 79.19 214 LYS A C 1
ATOM 1733 O O . LYS A 1 214 ? -10.682 7.533 32.888 1.00 79.19 214 LYS A O 1
ATOM 1738 N N . GLU A 1 215 ? -12.315 9.030 33.262 1.00 78.44 215 GLU A N 1
ATOM 1739 C CA . GLU A 1 215 ? -13.077 8.840 32.031 1.00 78.44 215 GLU A CA 1
ATOM 1740 C C . GLU A 1 215 ? -12.253 9.287 30.818 1.00 78.44 215 GLU A C 1
ATOM 1742 O O . GLU A 1 215 ? -12.084 8.522 29.871 1.00 78.44 215 GLU A O 1
ATOM 1747 N N . GLU A 1 216 ? -11.619 10.458 30.891 1.00 76.44 216 GLU A N 1
ATOM 1748 C CA . GLU A 1 216 ? -10.735 10.954 29.831 1.00 76.44 216 GLU A CA 1
ATOM 1749 C C . GLU A 1 216 ? -9.495 10.071 29.646 1.00 76.44 216 GLU A C 1
ATOM 1751 O O . GLU A 1 216 ? -9.078 9.803 28.522 1.00 76.44 216 GLU A O 1
ATOM 1756 N N . LEU A 1 217 ? -8.911 9.557 30.733 1.00 70.94 217 LEU A N 1
ATOM 1757 C CA . LEU A 1 217 ? -7.796 8.609 30.645 1.00 70.94 217 LEU A CA 1
ATOM 1758 C C . LEU A 1 217 ? -8.207 7.291 29.967 1.00 70.94 217 LEU A C 1
ATOM 1760 O O . LEU A 1 217 ? -7.413 6.718 29.215 1.00 70.94 217 LEU A O 1
ATOM 1764 N N . LYS A 1 218 ? -9.439 6.814 30.196 1.00 73.69 218 LYS A N 1
ATOM 1765 C CA . LYS A 1 218 ? -9.989 5.647 29.488 1.00 73.69 218 LYS A CA 1
ATOM 1766 C C . LYS A 1 218 ? -10.172 5.935 27.999 1.00 73.69 218 LYS A C 1
ATOM 1768 O O . LYS A 1 218 ? -9.761 5.113 27.184 1.00 73.69 218 LYS A O 1
ATOM 1773 N N . GLU A 1 219 ? -10.716 7.092 27.637 1.00 70.19 219 GLU A N 1
ATOM 1774 C CA . GLU A 1 219 ? -10.908 7.489 26.236 1.00 70.19 219 GLU A CA 1
ATOM 1775 C C . GLU A 1 219 ? -9.583 7.624 25.478 1.00 70.19 219 GLU A C 1
ATOM 1777 O O . GLU A 1 219 ? -9.451 7.081 24.382 1.00 70.19 219 GLU A O 1
ATOM 1782 N N . ILE A 1 220 ? -8.570 8.257 26.083 1.00 67.62 220 ILE A N 1
ATOM 1783 C CA . ILE A 1 220 ? -7.209 8.336 25.523 1.00 67.62 220 ILE A CA 1
ATOM 1784 C C . ILE A 1 220 ? -6.676 6.931 25.243 1.00 67.62 220 ILE A C 1
ATOM 1786 O O . ILE A 1 220 ? -6.110 6.671 24.180 1.00 67.62 220 ILE A O 1
ATOM 1790 N N . LYS A 1 221 ? -6.860 6.012 26.197 1.00 68.50 221 LYS A N 1
ATOM 1791 C CA . LYS A 1 221 ? -6.398 4.634 26.056 1.00 68.50 221 LYS A CA 1
ATOM 1792 C C . LYS A 1 221 ? -7.121 3.924 24.914 1.00 68.50 221 LYS A C 1
ATOM 1794 O O . LYS A 1 221 ? -6.462 3.230 24.153 1.00 68.50 221 LYS A O 1
ATOM 1799 N N . VAL A 1 222 ? -8.433 4.089 24.763 1.00 69.38 222 VAL A N 1
ATOM 1800 C CA . VAL A 1 222 ? -9.192 3.475 23.658 1.00 69.38 222 VAL A CA 1
ATOM 1801 C C . VAL A 1 222 ? -8.749 4.044 22.311 1.00 69.38 222 VAL A C 1
ATOM 1803 O O . VAL A 1 222 ? -8.343 3.281 21.438 1.00 69.38 222 VAL A O 1
ATOM 1806 N N . ALA A 1 223 ? -8.727 5.370 22.164 1.00 67.56 223 ALA A N 1
ATOM 1807 C CA . ALA A 1 223 ? -8.352 6.031 20.916 1.00 67.56 223 ALA A CA 1
ATOM 1808 C C . ALA A 1 223 ? -6.924 5.679 20.465 1.00 67.56 223 ALA A C 1
ATOM 1810 O O . ALA A 1 223 ? -6.688 5.455 19.280 1.00 67.56 223 ALA A O 1
ATOM 1811 N N . ASN A 1 224 ? -5.983 5.525 21.405 1.00 70.81 224 ASN A N 1
ATOM 1812 C CA . ASN A 1 224 ? -4.611 5.118 21.092 1.00 70.81 224 ASN A CA 1
ATOM 1813 C C . ASN A 1 224 ? -4.493 3.676 20.566 1.00 70.81 224 ASN A C 1
ATOM 1815 O O . ASN A 1 224 ? -3.443 3.304 20.045 1.00 70.81 224 ASN A O 1
ATOM 1819 N N . ASN A 1 225 ? -5.536 2.854 20.695 1.00 78.56 225 ASN A N 1
ATOM 1820 C CA . ASN A 1 225 ? -5.535 1.449 20.284 1.00 78.56 225 ASN A CA 1
ATOM 1821 C C . ASN A 1 225 ? -6.395 1.160 19.048 1.00 78.56 225 ASN A C 1
ATOM 1823 O O . ASN A 1 225 ? -6.324 0.044 18.530 1.00 78.56 225 ASN A O 1
ATOM 1827 N N . LEU A 1 226 ? -7.161 2.143 18.561 1.00 83.06 226 LEU A N 1
ATOM 1828 C CA . LEU A 1 226 ? -7.907 2.025 17.310 1.00 83.06 226 LEU A CA 1
ATOM 1829 C C . LEU A 1 226 ? -6.962 2.091 16.112 1.00 83.06 226 LEU A C 1
ATOM 1831 O O . LEU A 1 226 ? -6.100 2.970 16.032 1.00 83.06 226 LEU A O 1
ATOM 1835 N N . ARG A 1 227 ? -7.111 1.155 15.182 1.00 85.19 227 ARG A N 1
ATOM 1836 C CA . ARG A 1 227 ? -6.322 1.061 13.953 1.00 85.19 227 ARG A CA 1
ATOM 1837 C C . ARG A 1 227 ? -7.223 0.732 12.779 1.00 85.19 227 ARG A C 1
ATOM 1839 O O . ARG A 1 227 ? -8.230 0.050 12.954 1.00 85.19 227 ARG A O 1
ATOM 1846 N N . LEU A 1 228 ? -6.825 1.187 11.598 1.00 89.81 228 LEU A N 1
ATOM 1847 C CA . LEU A 1 228 ? -7.416 0.732 10.346 1.00 89.81 228 LEU A CA 1
ATOM 1848 C C . LEU A 1 228 ? -6.603 -0.442 9.826 1.00 89.81 228 LEU A C 1
ATOM 1850 O O . LEU A 1 228 ? -5.374 -0.384 9.805 1.00 89.81 228 LEU A O 1
ATOM 1854 N N . ILE A 1 229 ? -7.279 -1.499 9.401 1.00 92.75 229 ILE A N 1
ATOM 1855 C CA . ILE A 1 229 ? -6.650 -2.622 8.714 1.00 92.75 229 ILE A CA 1
ATOM 1856 C C . ILE A 1 229 ? -7.357 -2.855 7.389 1.00 92.75 229 ILE A C 1
ATOM 1858 O O . ILE A 1 229 ? -8.583 -2.852 7.328 1.00 92.75 229 ILE A O 1
ATOM 1862 N N . SER A 1 230 ? -6.577 -3.033 6.328 1.00 94.38 230 SER A N 1
ATOM 1863 C CA . SER A 1 230 ? -7.078 -3.381 4.999 1.00 94.38 230 SER A CA 1
ATOM 1864 C C . SER A 1 230 ? -6.677 -4.803 4.630 1.00 94.38 230 SER A C 1
ATOM 1866 O O . SER A 1 230 ? -5.585 -5.261 4.983 1.00 94.38 230 SER A O 1
ATOM 1868 N N . LYS A 1 231 ? -7.568 -5.501 3.925 1.00 95.12 231 LYS A N 1
ATOM 1869 C CA . LYS A 1 231 ? -7.336 -6.843 3.385 1.00 95.12 231 LYS A CA 1
ATOM 1870 C C . LYS A 1 231 ? -7.995 -7.004 2.020 1.00 95.12 231 LYS A C 1
ATOM 1872 O O . LYS A 1 231 ? -9.054 -6.433 1.761 1.00 95.12 231 LYS A O 1
ATOM 1877 N N . ASN A 1 232 ? -7.401 -7.828 1.167 1.00 95.81 232 ASN A N 1
ATOM 1878 C CA . ASN A 1 232 ? -8.048 -8.248 -0.069 1.00 95.81 232 ASN A CA 1
ATOM 1879 C C . ASN A 1 232 ? -9.077 -9.358 0.218 1.00 95.81 232 ASN A C 1
ATOM 1881 O O . ASN A 1 232 ? -8.742 -10.371 0.832 1.00 95.81 232 ASN A O 1
ATOM 1885 N N . VAL A 1 233 ? -10.317 -9.181 -0.240 1.00 95.44 233 VAL A N 1
ATOM 1886 C CA . VAL A 1 233 ? -11.407 -10.175 -0.152 1.00 95.44 233 VAL A CA 1
ATOM 1887 C C . VAL A 1 233 ? -11.961 -10.578 -1.521 1.00 95.44 233 VAL A C 1
ATOM 1889 O O . VAL A 1 233 ? -12.918 -11.343 -1.597 1.00 95.44 233 VAL A O 1
ATOM 1892 N N . GLY A 1 234 ? -11.358 -10.096 -2.608 1.00 93.12 234 GLY A N 1
ATOM 1893 C CA . GLY A 1 234 ? -11.797 -10.416 -3.967 1.00 93.12 234 GLY A CA 1
ATOM 1894 C C . GLY A 1 234 ? -11.408 -9.394 -5.030 1.00 93.12 234 GLY A C 1
ATOM 1895 O O . GLY A 1 234 ? -11.768 -9.579 -6.193 1.00 93.12 234 GLY A O 1
ATOM 1896 N N . TYR A 1 235 ? -10.679 -8.335 -4.670 1.00 92.12 235 TYR A N 1
ATOM 1897 C CA . TYR A 1 235 ? -10.180 -7.365 -5.631 1.00 92.12 235 TYR A CA 1
ATOM 1898 C C . TYR A 1 235 ? -9.177 -8.025 -6.576 1.00 92.12 235 TYR A C 1
ATOM 1900 O O . TYR A 1 235 ? -8.229 -8.697 -6.157 1.00 92.12 235 TYR A O 1
ATOM 1908 N N . LYS A 1 236 ? -9.402 -7.814 -7.872 1.00 88.31 236 LYS A N 1
ATOM 1909 C CA . LYS A 1 236 ? -8.513 -8.247 -8.947 1.00 88.31 236 LYS A CA 1
ATOM 1910 C C . LYS A 1 236 ? -7.992 -7.014 -9.656 1.00 88.31 236 LYS A C 1
ATOM 1912 O O . LYS A 1 236 ? -8.752 -6.297 -10.311 1.00 88.31 236 LYS A O 1
ATOM 1917 N N . MET A 1 237 ? -6.694 -6.778 -9.524 1.00 86.50 237 MET A N 1
ATOM 1918 C CA . MET A 1 237 ? -6.052 -5.674 -10.210 1.00 86.50 237 MET A CA 1
ATOM 1919 C C . MET A 1 237 ? -6.022 -5.941 -11.717 1.00 86.50 237 MET A C 1
ATOM 1921 O O . MET A 1 237 ? -5.691 -7.038 -12.162 1.00 86.50 237 MET A O 1
ATOM 1925 N N . LYS A 1 238 ? -6.382 -4.933 -12.514 1.00 86.75 238 LYS A N 1
ATOM 1926 C CA . LYS A 1 238 ? -6.302 -4.998 -13.977 1.00 86.75 238 LYS A CA 1
ATOM 1927 C C . LYS A 1 238 ? -4.931 -4.498 -14.424 1.00 86.75 238 LYS A C 1
ATOM 1929 O O . LYS A 1 238 ? -4.801 -3.335 -14.790 1.00 86.75 238 LYS A O 1
ATOM 1934 N N . ILE A 1 239 ? -3.926 -5.362 -14.349 1.00 89.62 239 ILE A N 1
ATOM 1935 C CA . ILE A 1 239 ? -2.578 -5.116 -14.876 1.00 89.62 239 ILE A CA 1
ATOM 1936 C C . ILE A 1 239 ? -2.092 -6.339 -15.642 1.00 89.62 239 ILE A C 1
ATOM 1938 O O . ILE A 1 239 ? -2.520 -7.462 -15.378 1.00 89.62 239 ILE A O 1
ATOM 1942 N N . GLU A 1 240 ? -1.225 -6.104 -16.616 1.00 93.88 240 GLU A N 1
ATOM 1943 C CA . GLU A 1 240 ? -0.623 -7.162 -17.419 1.00 93.88 240 GLU A CA 1
ATOM 1944 C C . GLU A 1 240 ? 0.768 -7.455 -16.867 1.00 93.88 240 GLU A C 1
ATOM 1946 O O . GLU A 1 240 ? 1.654 -6.605 -16.940 1.00 93.88 240 GLU A O 1
ATOM 1951 N N . TYR A 1 241 ? 0.960 -8.643 -16.299 1.00 94.56 241 TYR A N 1
ATOM 1952 C CA . TYR A 1 241 ? 2.277 -9.074 -15.847 1.00 94.56 241 TYR A CA 1
ATOM 1953 C C . TYR A 1 241 ? 3.153 -9.467 -17.025 1.00 94.56 241 TYR A C 1
ATOM 1955 O O . TYR A 1 241 ? 2.743 -10.228 -17.900 1.00 94.56 241 TYR A O 1
ATOM 1963 N N . LEU A 1 242 ? 4.387 -8.978 -16.998 1.00 95.94 242 LEU A N 1
ATOM 1964 C CA . LEU A 1 242 ? 5.434 -9.438 -17.893 1.00 95.94 242 LEU A CA 1
ATOM 1965 C C . LEU A 1 242 ? 6.086 -10.690 -17.283 1.00 95.94 242 LEU A C 1
ATOM 1967 O O . LEU A 1 242 ? 6.159 -10.804 -16.057 1.00 95.94 242 LEU A O 1
ATOM 1971 N N . PRO A 1 243 ? 6.554 -11.640 -18.108 1.00 95.00 243 PRO A N 1
ATOM 1972 C CA . PRO A 1 243 ? 7.192 -12.853 -17.607 1.00 95.00 243 PRO A CA 1
ATOM 1973 C C . PRO A 1 243 ? 8.494 -12.524 -16.871 1.00 95.00 243 PRO A C 1
ATOM 1975 O O . PRO A 1 243 ? 9.189 -11.581 -17.242 1.00 95.00 243 PRO A O 1
ATOM 1978 N N . ASP A 1 244 ? 8.893 -13.357 -15.907 1.00 89.81 244 ASP A N 1
ATOM 1979 C CA . ASP A 1 244 ? 10.149 -13.177 -15.155 1.00 89.81 244 ASP A CA 1
ATOM 1980 C C . ASP A 1 244 ? 11.378 -13.069 -16.078 1.00 89.81 244 ASP A C 1
ATOM 1982 O O . ASP A 1 244 ? 12.320 -12.326 -15.801 1.00 89.81 244 ASP A O 1
ATOM 1986 N N . SER A 1 245 ? 11.346 -13.745 -17.235 1.00 92.19 245 SER A N 1
ATOM 1987 C CA . SER A 1 245 ? 12.394 -13.678 -18.261 1.00 92.19 245 SER A CA 1
ATOM 1988 C C . SER A 1 245 ? 12.561 -12.295 -18.895 1.00 92.19 245 SER A C 1
ATOM 1990 O O . SER A 1 245 ? 13.569 -12.062 -19.560 1.00 92.19 245 SER A O 1
ATOM 1992 N N . PHE A 1 246 ? 11.609 -11.377 -18.705 1.00 93.44 246 PHE A N 1
ATOM 1993 C CA . PHE A 1 246 ? 11.699 -9.997 -19.178 1.00 93.44 246 PHE A CA 1
ATOM 1994 C C . PHE A 1 246 ? 12.953 -9.295 -18.650 1.00 93.44 246 PHE A C 1
ATOM 1996 O O . PHE A 1 246 ? 13.550 -8.505 -19.377 1.00 93.44 246 PHE A O 1
ATOM 2003 N N . ILE A 1 247 ? 13.423 -9.649 -17.447 1.00 90.12 247 ILE A N 1
ATOM 2004 C CA . ILE A 1 247 ? 14.659 -9.093 -16.882 1.00 90.12 247 ILE A CA 1
ATOM 2005 C C . ILE A 1 247 ? 15.869 -9.271 -17.816 1.00 90.12 247 ILE A C 1
ATOM 2007 O O . ILE A 1 247 ? 16.726 -8.396 -17.874 1.00 90.12 247 ILE A O 1
ATOM 2011 N N . ASN A 1 248 ? 15.903 -10.350 -18.608 1.00 90.94 248 ASN A N 1
ATOM 2012 C CA . ASN A 1 248 ? 16.991 -10.643 -19.547 1.00 90.94 248 ASN A CA 1
ATOM 2013 C C . ASN A 1 248 ? 16.990 -9.730 -20.780 1.00 90.94 248 ASN A C 1
ATOM 2015 O O . ASN A 1 248 ? 17.962 -9.711 -21.531 1.00 90.94 248 ASN A O 1
ATOM 2019 N N . THR A 1 249 ? 15.899 -8.999 -21.016 1.00 91.75 249 THR A N 1
ATOM 2020 C CA . THR A 1 249 ? 15.812 -8.003 -22.091 1.00 91.75 249 THR A CA 1
ATOM 2021 C C . THR A 1 249 ? 16.330 -6.632 -21.661 1.00 91.75 249 THR A C 1
ATOM 2023 O O . THR A 1 249 ? 16.585 -5.785 -22.518 1.00 91.75 249 THR A O 1
ATOM 2026 N N . LEU A 1 250 ? 16.516 -6.421 -20.352 1.00 90.19 250 LEU A N 1
ATOM 2027 C CA . LEU A 1 250 ? 17.013 -5.170 -19.800 1.00 90.19 250 LEU A CA 1
ATOM 2028 C C . LEU A 1 250 ? 18.533 -5.068 -19.946 1.00 90.19 250 LEU A C 1
ATOM 2030 O O . LEU A 1 250 ? 19.287 -6.020 -19.743 1.00 90.19 250 LEU A O 1
ATOM 2034 N N . ARG A 1 251 ? 18.996 -3.862 -20.243 1.00 88.94 251 ARG A N 1
ATOM 2035 C CA . ARG A 1 251 ? 20.402 -3.488 -20.369 1.00 88.94 251 ARG A CA 1
ATOM 2036 C C . ARG A 1 251 ? 20.884 -3.006 -19.009 1.00 88.94 251 ARG A C 1
ATOM 2038 O O . ARG A 1 251 ? 20.847 -1.813 -18.730 1.00 88.94 251 ARG A O 1
ATOM 2045 N N . LEU A 1 252 ? 21.271 -3.932 -18.136 1.00 81.81 252 LEU A N 1
ATOM 2046 C CA . LEU A 1 252 ? 21.525 -3.614 -16.724 1.00 81.81 252 LEU A CA 1
ATOM 2047 C C . LEU A 1 252 ? 22.905 -2.994 -16.440 1.00 81.81 252 LEU A C 1
ATOM 2049 O O . LEU A 1 252 ? 23.023 -2.253 -15.459 1.00 81.81 252 LEU A O 1
ATOM 2053 N N . GLY A 1 253 ? 23.878 -3.204 -17.337 1.00 64.69 253 GLY A N 1
ATOM 2054 C CA . GLY A 1 253 ? 25.244 -2.674 -17.232 1.00 64.69 253 GLY A CA 1
ATOM 2055 C C . GLY A 1 253 ? 26.091 -3.377 -16.181 1.00 64.69 253 GLY A C 1
ATOM 2056 O O . GLY A 1 253 ? 25.672 -3.398 -15.002 1.00 64.69 253 GLY A O 1
#

Sequence (253 aa):
MQSKAKKLRELCEQALAIDGDCDFGKSSYITSGINRRGVLSIKNIKFFKLPRDPDGVYAIGNYNWNDDAYILARIEWCEEDKRDRAMYLSAIQLEAIRDKFKLTRLGYKNVYRVVGVETDESERQNGFGFLLYTMLLTEYGMNILGDFEQYTGARKLWKRLSETDGIQVDIVNIASCSKEFENIELDSISDSRVWLSQLRYKDLNNKPKGAKSKEELKEIKVANNLRLISKNVGYKMKIEYLPDSFINTLRLG

Organism: Campylobacter jejuni (NCBI:txid197)

Radius of gyration: 20.13 Å; chains: 1; bounding box: 43×52×60 Å

pLDDT: mean 76.55, std 18.74, range [27.16, 96.56]

Foldseek 3Di:
DPDVVVVVVVVVVVLDDDVVPVWLDPPVVCPDDDQWDQPVQFPPKWWWADPVGRPWIWIWGAGNVANQKIWIFTWDQDPVVRFITTRTAKMWGWDFPPPCPLVVVVVDDQEIETSTMDGPPVNPPVCVSLVNVVCCQPVVVHKYKYADVRLSNCLVSLLVQLVDPQKKKFKAQSVVSDTPGTSDRAPGSCRCVQNVLVVLLVVLVPDDVPPADPVSVVSNNRNNRIIMIMHGRDDDDPIGIDDPCVVVVTGSD

Secondary structure (DSSP, 8-state):
---HHHHHHHHHHTTS--TT---BS--TTTTSSSSEEEGGGEEEEEEEEETTEEEEEEEEEEETTEEEEEEEEEEEEETTTTEEEEEEEEEEEEEE---HHHHHHTT--SEEEEEEEEE-GGGTTTTHHHHHHHHHHHTS--EEEE-HHHHHH-HHHHHHHHTSTTEEEEEEETTTTEEEE-SPPPSSTT-HHHHHHHHHHHHHHTSPTT---HHHHHHHHHHTTEEEEEEESS-----EEPPGGGGGGS---